Protein AF-0000000073368616 (afdb_homodimer)

Sequence (316 aa):
MLMKTFQTAIIFGLFGAAAVSISFAAQWPTWVMFIAWVSYYIFGKNIKNSAFAFIQIILGILMGAMIQLTGIFLGSYLGAIGLPVSIFIFIGSLAYISKIKSLSTIPAWFLGLIVFFGIHPKLEPLSLLELGVPLIFGFIFAFLNDTAVHKIQSAPGHMLMKTFQTAIIFGLFGAAAVSISFAAQWPTWVMFIAWVSYYIFGKNIKNSAFAFIQIILGILMGAMIQLTGIFLGSYLGAIGLPVSIFIFIGSLAYISKIKSLSTIPAWFLGLIVFFGIHPKLEPLSLLELGVPLIFGFIFAFLNDTAVHKIQSAPGH

pLDDT: mean 94.15, std 6.45, range [48.56, 98.56]

Nearest PDB structures (foldseek):
  7vq7-assembly1_B  TM=4.066E-01  e=6.043E-01  Arabidopsis thaliana
  1ls4-assembly1_A  TM=2.490E-01  e=3.565E+00  Locusta migratoria
  6gow-assembly1_E  TM=2.193E-01  e=5.836E+00  Bacillus subtilis
  7vq7-assembly1_B  TM=4.064E-01  e=6.043E-01  Arabidopsis thaliana
  1ls4-assembly1_A  TM=2.489E-01  e=3.565E+00  Locusta migratoria

Organism: Flavobacterium johnsoniae (strain ATCC 17061 / DSM 2064 / JCM 8514 / BCRC 14874 / CCUG 350202 / NBRC 14942 / NCIMB 11054 / UW101) (NCBI:txid376686)

Structure (mmCIF, N/CA/C/O backbone):
data_AF-0000000073368616-model_v1
#
loop_
_entity.id
_entity.type
_entity.pdbx_description
1 polymer 'DUF1097 domain-containing protein'
#
loop_
_atom_site.group_PDB
_atom_site.id
_atom_site.type_symbol
_atom_site.label_atom_id
_atom_site.label_alt_id
_atom_site.label_comp_id
_atom_site.label_asym_id
_atom_site.label_entity_id
_atom_site.label_seq_id
_atom_site.pdbx_PDB_ins_code
_atom_site.Cartn_x
_atom_site.Cartn_y
_atom_site.Cartn_z
_atom_site.occupancy
_atom_site.B_iso_or_equiv
_atom_site.auth_seq_id
_atom_site.auth_comp_id
_atom_site.auth_asym_id
_atom_site.auth_atom_id
_atom_site.pdbx_PDB_model_num
ATOM 1 N N . MET A 1 1 ? -26.641 9.68 14.734 1 71.38 1 MET A N 1
ATOM 2 C CA . MET A 1 1 ? -25.25 9.25 14.719 1 71.38 1 MET A CA 1
ATOM 3 C C . MET A 1 1 ? -25.125 7.789 14.305 1 71.38 1 MET A C 1
ATOM 5 O O . MET A 1 1 ? -24.438 7.469 13.336 1 71.38 1 MET A O 1
ATOM 9 N N . LEU A 1 2 ? -25.906 6.91 14.82 1 78.56 2 LEU A N 1
ATOM 10 C CA . LEU A 1 2 ? -25.906 5.48 14.523 1 78.56 2 LEU A CA 1
ATOM 11 C C . LEU A 1 2 ? -26.375 5.223 13.094 1 78.56 2 LEU A C 1
ATOM 13 O O . LEU A 1 2 ? -25.812 4.375 12.398 1 78.56 2 LEU A O 1
ATOM 17 N N . MET A 1 3 ? -27.344 6.047 12.727 1 86.12 3 MET A N 1
ATOM 18 C CA . MET A 1 3 ? -27.891 5.836 11.391 1 86.12 3 MET A CA 1
ATOM 19 C C . MET A 1 3 ? -26.859 6.203 10.32 1 86.12 3 MET A C 1
ATOM 21 O O . MET A 1 3 ? -26.75 5.512 9.305 1 86.12 3 MET A O 1
ATOM 25 N N . LYS A 1 4 ? -26.266 7.195 10.609 1 91.25 4 LYS A N 1
ATOM 26 C CA . LYS A 1 4 ? -25.266 7.613 9.633 1 91.25 4 LYS A CA 1
ATOM 27 C C . LYS A 1 4 ? -24.125 6.598 9.539 1 91.25 4 LYS A C 1
ATOM 29 O O . LYS A 1 4 ? -23.594 6.352 8.453 1 91.25 4 LYS A O 1
ATOM 34 N N . THR A 1 5 ? -23.797 6.02 10.625 1 93.69 5 THR A N 1
ATOM 35 C CA . THR A 1 5 ? -22.766 4.988 10.617 1 93.69 5 THR A CA 1
ATOM 36 C C . THR A 1 5 ? -23.234 3.756 9.852 1 93.69 5 THR A C 1
ATOM 38 O O . THR A 1 5 ? -22.469 3.143 9.117 1 93.69 5 THR A O 1
ATOM 41 N N . PHE A 1 6 ? -24.453 3.436 10.047 1 95.62 6 PHE A N 1
ATOM 42 C CA . PHE A 1 6 ? -25.016 2.301 9.336 1 95.62 6 PHE A CA 1
ATOM 43 C C . PHE A 1 6 ? -25.016 2.545 7.832 1 95.62 6 PHE A C 1
ATOM 45 O O . PHE A 1 6 ? -24.672 1.649 7.055 1 95.62 6 PHE A O 1
ATOM 52 N N . GLN A 1 7 ? -25.391 3.652 7.449 1 96 7 GLN A N 1
ATOM 53 C CA . GLN A 1 7 ? -25.406 4.004 6.031 1 96 7 GLN A CA 1
ATOM 54 C C . GLN A 1 7 ? -24 3.986 5.453 1 96 7 GLN A C 1
ATOM 56 O O . GLN A 1 7 ? -23.781 3.518 4.332 1 96 7 GLN A O 1
ATOM 61 N N . THR A 1 8 ? -23.078 4.508 6.195 1 96.25 8 THR A N 1
ATOM 62 C CA . THR A 1 8 ? -21.672 4.461 5.781 1 96.25 8 THR A CA 1
ATOM 63 C C . THR A 1 8 ? -21.203 3.02 5.633 1 96.25 8 THR A C 1
ATOM 65 O O . THR A 1 8 ? -20.469 2.691 4.691 1 96.25 8 THR A O 1
ATOM 68 N N . ALA A 1 9 ? -21.656 2.209 6.523 1 97 9 ALA A N 1
ATOM 69 C CA . ALA A 1 9 ? -21.312 0.792 6.473 1 97 9 ALA A CA 1
ATOM 70 C C . ALA A 1 9 ? -21.828 0.144 5.195 1 97 9 ALA A C 1
ATOM 72 O O . ALA A 1 9 ? -21.125 -0.649 4.562 1 97 9 ALA A O 1
ATOM 73 N N . ILE A 1 10 ? -22.953 0.467 4.836 1 97.62 10 ILE A N 1
ATOM 74 C CA . ILE A 1 10 ? -23.562 -0.067 3.623 1 97.62 10 ILE A CA 1
ATOM 75 C C . ILE A 1 10 ? -22.781 0.402 2.402 1 97.62 10 ILE A C 1
ATOM 77 O O . ILE A 1 10 ? -22.484 -0.388 1.498 1 97.62 10 ILE A O 1
ATOM 81 N N . ILE A 1 11 ? -22.391 1.612 2.387 1 97.62 11 ILE A N 1
ATOM 82 C CA . ILE A 1 11 ? -21.625 2.166 1.272 1 97.62 11 ILE A CA 1
ATOM 83 C C . ILE A 1 11 ? -20.266 1.477 1.183 1 97.62 11 ILE A C 1
ATOM 85 O O . ILE A 1 11 ? -19.859 1.014 0.112 1 97.62 11 ILE A O 1
ATOM 89 N N . PHE A 1 12 ? -19.609 1.357 2.309 1 97 12 PHE A N 1
ATOM 90 C CA . PHE A 1 12 ? -18.312 0.679 2.342 1 97 12 PHE A CA 1
ATOM 91 C C . PHE A 1 12 ? -18.438 -0.736 1.789 1 97 12 PHE A C 1
ATOM 93 O O . PHE A 1 12 ? -17.656 -1.139 0.925 1 97 12 PHE A O 1
ATOM 100 N N . GLY A 1 13 ? -19.406 -1.381 2.297 1 97.94 13 GLY A N 1
ATOM 101 C CA . GLY A 1 13 ? -19.609 -2.764 1.894 1 97.94 13 GLY A CA 1
ATOM 102 C C . GLY A 1 13 ? -19.953 -2.912 0.426 1 97.94 13 GLY A C 1
ATOM 103 O O . GLY A 1 13 ? -19.422 -3.779 -0.263 1 97.94 13 GLY A O 1
ATOM 104 N N . LEU A 1 14 ? -20.844 -2.133 -0.015 1 97.75 14 LEU A N 1
ATOM 105 C CA . LEU A 1 14 ? -21.312 -2.207 -1.396 1 97.75 14 LEU A CA 1
ATOM 106 C C . LEU A 1 14 ? -20.172 -1.883 -2.369 1 97.75 14 LEU A C 1
ATOM 108 O O . LEU A 1 14 ? -19.953 -2.621 -3.328 1 97.75 14 LEU A O 1
ATOM 112 N N . PHE A 1 15 ? -19.484 -0.798 -2.139 1 97.94 15 PHE A N 1
ATOM 113 C CA . PHE A 1 15 ? -18.391 -0.409 -3.025 1 97.94 15 PHE A CA 1
ATOM 114 C C . PHE A 1 15 ? -17.266 -1.425 -2.967 1 97.94 15 PHE A C 1
ATOM 116 O O . PHE A 1 15 ? -16.656 -1.741 -3.99 1 97.94 15 PHE A O 1
ATOM 123 N N . GLY A 1 16 ? -16.984 -1.896 -1.772 1 97.19 16 GLY A N 1
ATOM 124 C CA . GLY A 1 16 ? -15.977 -2.936 -1.645 1 97.19 16 GLY A CA 1
ATOM 125 C C . GLY A 1 16 ? -16.312 -4.195 -2.416 1 97.19 16 GLY A C 1
ATOM 126 O O . GLY A 1 16 ? -15.484 -4.707 -3.174 1 97.19 16 GLY A O 1
ATOM 127 N N . ALA A 1 17 ? -17.531 -4.641 -2.24 1 97.44 17 ALA A N 1
ATOM 128 C CA . ALA A 1 17 ? -17.984 -5.852 -2.916 1 97.44 17 ALA A CA 1
ATOM 129 C C . ALA A 1 17 ? -18 -5.66 -4.43 1 97.44 17 ALA A C 1
ATOM 131 O O . ALA A 1 17 ? -17.594 -6.547 -5.18 1 97.44 17 ALA A O 1
ATOM 132 N N . ALA A 1 18 ? -18.469 -4.586 -4.844 1 97.25 18 ALA A N 1
ATOM 133 C CA . ALA A 1 18 ? -18.516 -4.293 -6.273 1 97.25 18 ALA A CA 1
ATOM 134 C C . ALA A 1 18 ? -17.125 -4.238 -6.871 1 97.25 18 ALA A C 1
ATOM 136 O O . ALA A 1 18 ? -16.875 -4.805 -7.938 1 97.25 18 ALA A O 1
ATOM 137 N N . ALA A 1 19 ? -16.234 -3.533 -6.191 1 96.62 19 ALA A N 1
ATOM 138 C CA . ALA A 1 19 ? -14.867 -3.391 -6.676 1 96.62 19 ALA A CA 1
ATOM 139 C C . ALA A 1 19 ? -14.195 -4.754 -6.816 1 96.62 19 ALA A C 1
ATOM 141 O O . ALA A 1 19 ? -13.539 -5.027 -7.828 1 96.62 19 ALA A O 1
ATOM 142 N N . VAL A 1 20 ? -14.352 -5.551 -5.848 1 94.5 20 VAL A N 1
ATOM 143 C CA . VAL A 1 20 ? -13.727 -6.871 -5.863 1 94.5 20 VAL A CA 1
ATOM 144 C C . VAL A 1 20 ? -14.359 -7.723 -6.961 1 94.5 20 VAL A C 1
ATOM 146 O O . VAL A 1 20 ? -13.648 -8.414 -7.703 1 94.5 20 VAL A O 1
ATOM 149 N N . SER A 1 21 ? -15.711 -7.715 -7.094 1 94.94 21 SER A N 1
ATOM 150 C CA . SER A 1 21 ? -16.406 -8.484 -8.125 1 94.94 21 SER A CA 1
ATOM 151 C C . SER A 1 21 ? -15.945 -8.078 -9.523 1 94.94 21 SER A C 1
ATOM 153 O O . SER A 1 21 ? -15.68 -8.938 -10.367 1 94.94 21 SER A O 1
ATOM 155 N N . ILE A 1 22 ? -15.805 -6.836 -9.719 1 95.56 22 ILE A N 1
ATOM 156 C CA . ILE A 1 22 ? -15.375 -6.328 -11.016 1 95.56 22 ILE A CA 1
ATOM 157 C C . ILE A 1 22 ? -13.922 -6.723 -11.273 1 95.56 22 ILE A C 1
ATOM 159 O O . ILE A 1 22 ? -13.578 -7.16 -12.367 1 95.56 22 ILE A O 1
ATOM 163 N N . SER A 1 23 ? -13.094 -6.547 -10.297 1 95 23 SER A N 1
ATOM 164 C CA . SER A 1 23 ? -11.68 -6.883 -10.438 1 95 23 SER A CA 1
ATOM 165 C C . SER A 1 23 ? -11.492 -8.367 -10.742 1 95 23 SER A C 1
ATOM 167 O O . SER A 1 23 ? -10.648 -8.734 -11.562 1 95 23 SER A O 1
ATOM 169 N N . PHE A 1 24 ? -12.289 -9.203 -10.109 1 91.19 24 PHE A N 1
ATOM 170 C CA . PHE A 1 24 ? -12.195 -10.633 -10.336 1 91.19 24 PHE A CA 1
ATOM 171 C C . PHE A 1 24 ? -12.695 -10.992 -11.734 1 91.19 24 PHE A C 1
ATOM 173 O O . PHE A 1 24 ? -12.086 -11.805 -12.43 1 91.19 24 PHE A O 1
ATOM 180 N N . ALA A 1 25 ? -13.789 -10.461 -12.117 1 92.94 25 ALA A N 1
ATOM 181 C CA . ALA A 1 25 ? -14.344 -10.711 -13.445 1 92.94 25 ALA A CA 1
ATOM 182 C C . ALA A 1 25 ? -13.359 -10.289 -14.531 1 92.94 25 ALA A C 1
ATOM 184 O O . ALA A 1 25 ? -13.258 -10.945 -15.57 1 92.94 25 ALA A O 1
ATOM 185 N N . ALA A 1 26 ? -12.586 -9.234 -14.281 1 95.25 26 ALA A N 1
ATOM 186 C CA . ALA A 1 26 ? -11.633 -8.711 -15.25 1 95.25 26 ALA A CA 1
ATOM 187 C C . ALA A 1 26 ? -10.266 -9.359 -15.094 1 95.25 26 ALA A C 1
ATOM 189 O O . ALA A 1 26 ? -9.344 -9.086 -15.859 1 95.25 26 ALA A O 1
ATOM 190 N N . GLN A 1 27 ? -10.102 -10.133 -14.039 1 94.5 27 GLN A N 1
ATOM 191 C CA . GLN A 1 27 ? -8.867 -10.852 -13.742 1 94.5 27 GLN A CA 1
ATOM 192 C C . GLN A 1 27 ? -7.73 -9.875 -13.453 1 94.5 27 GLN A C 1
ATOM 194 O O . GLN A 1 27 ? -6.602 -10.086 -13.898 1 94.5 27 GLN A O 1
ATOM 199 N N . TRP A 1 28 ? -8.062 -8.742 -12.828 1 95.06 28 TRP A N 1
ATOM 200 C CA . TRP A 1 28 ? -7.07 -7.793 -12.344 1 95.06 28 TRP A CA 1
ATOM 201 C C . TRP A 1 28 ? -6.516 -8.234 -10.992 1 95.06 28 TRP A C 1
ATOM 203 O O . TRP A 1 28 ? -7.195 -8.93 -10.234 1 95.06 28 TRP A O 1
ATOM 213 N N . PRO A 1 29 ? -5.234 -7.887 -10.805 1 95.38 29 PRO A N 1
ATOM 214 C CA . PRO A 1 29 ? -4.801 -8.039 -9.414 1 95.38 29 PRO A CA 1
ATOM 215 C C . PRO A 1 29 ? -5.547 -7.105 -8.461 1 95.38 29 PRO A C 1
ATOM 217 O O . PRO A 1 29 ? -5.301 -5.895 -8.453 1 95.38 29 PRO A O 1
ATOM 220 N N . THR A 1 30 ? -6.375 -7.645 -7.699 1 95.31 30 THR A N 1
ATOM 221 C CA . THR A 1 30 ? -7.312 -6.891 -6.871 1 95.31 30 THR A CA 1
ATOM 222 C C . THR A 1 30 ? -6.57 -6.02 -5.863 1 95.31 30 THR A C 1
ATOM 224 O O . THR A 1 30 ? -6.988 -4.898 -5.574 1 95.31 30 THR A O 1
ATOM 227 N N . TRP A 1 31 ? -5.488 -6.547 -5.348 1 95.88 31 TRP A N 1
ATOM 228 C CA . TRP A 1 31 ? -4.746 -5.816 -4.328 1 95.88 31 TRP A CA 1
ATOM 229 C C . TRP A 1 31 ? -4.113 -4.559 -4.91 1 95.88 31 TRP A C 1
ATOM 231 O O . TRP A 1 31 ? -3.924 -3.564 -4.203 1 95.88 31 TRP A O 1
ATOM 241 N N . VAL A 1 32 ? -3.785 -4.574 -6.129 1 97.75 32 VAL A N 1
ATOM 242 C CA . VAL A 1 32 ? -3.24 -3.402 -6.809 1 97.75 32 VAL A CA 1
ATOM 243 C C . VAL A 1 32 ? -4.309 -2.316 -6.906 1 97.75 32 VAL A C 1
ATOM 245 O O . VAL A 1 32 ? -4.02 -1.133 -6.719 1 97.75 32 VAL A O 1
ATOM 248 N N . MET A 1 33 ? -5.492 -2.707 -7.215 1 97.62 33 MET A N 1
ATOM 249 C CA . MET A 1 33 ? -6.605 -1.767 -7.238 1 97.62 33 MET A CA 1
ATOM 250 C C . MET A 1 33 ? -6.801 -1.115 -5.875 1 97.62 33 MET A C 1
ATOM 252 O O . MET A 1 33 ? -7.02 0.095 -5.785 1 97.62 33 MET A O 1
ATOM 256 N N . PHE A 1 34 ? -6.648 -1.851 -4.895 1 97.44 34 PHE A N 1
ATOM 257 C CA . PHE A 1 34 ? -6.879 -1.326 -3.555 1 97.44 34 PHE A CA 1
ATOM 258 C C . PHE A 1 34 ? -5.719 -0.442 -3.111 1 97.44 34 PHE A C 1
ATOM 260 O O . PHE A 1 34 ? -5.898 0.478 -2.312 1 97.44 34 PHE A O 1
ATOM 267 N N . ILE A 1 35 ? -4.547 -0.688 -3.594 1 97.19 35 ILE A N 1
ATOM 268 C CA . ILE A 1 35 ? -3.441 0.225 -3.328 1 97.19 35 ILE A CA 1
ATOM 269 C C . ILE A 1 35 ? -3.809 1.631 -3.797 1 97.19 35 ILE A C 1
ATOM 271 O O . ILE A 1 35 ? -3.619 2.605 -3.064 1 97.19 35 ILE A O 1
ATOM 275 N N . ALA A 1 36 ? -4.336 1.654 -5 1 96.75 36 ALA A N 1
ATOM 276 C CA . ALA A 1 36 ? -4.758 2.951 -5.52 1 96.75 36 ALA A CA 1
ATOM 277 C C . ALA A 1 36 ? -5.922 3.516 -4.711 1 96.75 36 ALA A C 1
ATOM 279 O O . ALA A 1 36 ? -5.977 4.719 -4.441 1 96.75 36 ALA A O 1
ATOM 280 N N . TRP A 1 37 ? -6.828 2.703 -4.352 1 96.81 37 TRP A N 1
ATOM 281 C CA . TRP A 1 37 ? -7.965 3.115 -3.535 1 96.81 37 TRP A CA 1
ATOM 282 C C . TRP A 1 37 ? -7.496 3.779 -2.244 1 96.81 37 TRP A C 1
ATOM 284 O O . TRP A 1 37 ? -7.914 4.891 -1.923 1 96.81 37 TRP A O 1
ATOM 294 N N . VAL A 1 38 ? -6.625 3.117 -1.554 1 95.06 38 VAL A N 1
ATOM 295 C CA . VAL A 1 38 ? -6.156 3.604 -0.261 1 95.06 38 VAL A CA 1
ATOM 296 C C . VAL A 1 38 ? -5.309 4.859 -0.457 1 95.06 38 VAL A C 1
ATOM 298 O O . VAL A 1 38 ? -5.332 5.766 0.378 1 95.06 38 VAL A O 1
ATOM 301 N N . SER A 1 39 ? -4.566 4.895 -1.526 1 94.44 39 SER A N 1
ATOM 302 C CA . SER A 1 39 ? -3.721 6.055 -1.797 1 94.44 39 SER A CA 1
ATOM 303 C C . SER A 1 39 ? -4.551 7.324 -1.947 1 94.44 39 SER A C 1
ATOM 305 O O . SER A 1 39 ? -4.105 8.414 -1.583 1 94.44 39 SER A O 1
ATOM 307 N N . TYR A 1 40 ? -5.723 7.168 -2.451 1 94.62 40 TYR A N 1
ATOM 308 C CA . TYR A 1 40 ? -6.633 8.297 -2.57 1 94.62 40 TYR A CA 1
ATOM 309 C C . TYR A 1 40 ? -6.875 8.945 -1.214 1 94.62 40 TYR A C 1
ATOM 311 O O . TYR A 1 40 ? -6.867 10.18 -1.096 1 94.62 40 TYR A O 1
ATOM 319 N N . TYR A 1 41 ? -7.043 8.164 -0.253 1 91.44 41 TYR A N 1
ATOM 320 C CA . TYR A 1 41 ? -7.355 8.664 1.081 1 91.44 41 TYR A CA 1
ATOM 321 C C . TYR A 1 41 ? -6.098 9.141 1.793 1 91.44 41 TYR A C 1
ATOM 323 O O . TYR A 1 41 ? -6.145 10.094 2.578 1 91.44 41 TYR A O 1
ATOM 331 N N . ILE A 1 42 ? -5 8.562 1.501 1 89.75 42 ILE A N 1
ATOM 332 C CA . ILE A 1 42 ? -3.748 8.836 2.199 1 89.75 42 ILE A CA 1
ATOM 333 C C . ILE A 1 42 ? -3.166 10.164 1.725 1 89.75 42 ILE A C 1
ATOM 335 O O . ILE A 1 42 ? -2.678 10.953 2.531 1 89.75 42 ILE A O 1
ATOM 339 N N . PHE A 1 43 ? -3.152 10.438 0.488 1 87.25 43 PHE A N 1
ATOM 340 C CA . PHE A 1 43 ? -2.412 11.578 -0.035 1 87.25 43 PHE A CA 1
ATOM 341 C C . PHE A 1 43 ? -3.338 12.766 -0.264 1 87.25 43 PHE A C 1
ATOM 343 O O . PHE A 1 43 ? -2.906 13.812 -0.756 1 87.25 43 PHE A O 1
ATOM 350 N N . GLY A 1 44 ? -4.496 12.703 0.051 1 78.81 44 GLY A N 1
ATOM 351 C CA . GLY A 1 44 ? -5.422 13.82 -0.018 1 78.81 44 GLY A CA 1
ATOM 352 C C . GLY A 1 44 ? -6.68 13.508 -0.808 1 78.81 44 GLY A C 1
ATOM 353 O O . GLY A 1 44 ? -6.625 13.336 -2.027 1 78.81 44 GLY A O 1
ATOM 354 N N . LYS A 1 45 ? -7.688 13.523 -0.209 1 81.12 45 LYS A N 1
ATOM 355 C CA . LYS A 1 45 ? -9 13.18 -0.738 1 81.12 45 LYS A CA 1
ATOM 356 C C . LYS A 1 45 ? -9.5 14.25 -1.706 1 81.12 45 LYS A C 1
ATOM 358 O O . LYS A 1 45 ? -10.547 14.867 -1.475 1 81.12 45 LYS A O 1
ATOM 363 N N . ASN A 1 46 ? -8.68 14.609 -2.795 1 86.56 46 ASN A N 1
ATOM 364 C CA . ASN A 1 46 ? -9.117 15.477 -3.883 1 86.56 46 ASN A CA 1
ATOM 365 C C . ASN A 1 46 ? -8.461 15.094 -5.207 1 86.56 46 ASN A C 1
ATOM 367 O O . ASN A 1 46 ? -7.461 14.383 -5.223 1 86.56 46 ASN A O 1
ATOM 371 N N . ILE A 1 47 ? -8.992 15.586 -6.188 1 85.69 47 ILE A N 1
ATOM 372 C CA . ILE A 1 47 ? -8.633 15.141 -7.527 1 85.69 47 ILE A CA 1
ATOM 373 C C . ILE A 1 47 ? -7.199 15.562 -7.848 1 85.69 47 ILE A C 1
ATOM 375 O O . ILE A 1 47 ? -6.434 14.789 -8.43 1 85.69 47 ILE A O 1
ATOM 379 N N . LYS A 1 48 ? -6.789 16.719 -7.531 1 88.62 48 LYS A N 1
ATOM 380 C CA . LYS A 1 48 ? -5.449 17.219 -7.848 1 88.62 48 LYS A CA 1
ATOM 381 C C . LYS A 1 48 ? -4.375 16.375 -7.156 1 88.62 48 LYS A C 1
ATOM 383 O O . LYS A 1 48 ? -3.484 15.836 -7.816 1 88.62 48 LYS A O 1
ATOM 388 N N . ASN A 1 49 ? -4.508 16.234 -5.91 1 88.44 49 ASN A N 1
ATOM 389 C CA . ASN A 1 49 ? -3.531 15.469 -5.145 1 88.44 49 ASN A CA 1
ATOM 390 C C . ASN A 1 49 ? -3.531 14 -5.555 1 88.44 49 ASN A C 1
ATOM 392 O O . ASN A 1 49 ? -2.479 13.359 -5.586 1 88.44 49 ASN A O 1
ATOM 396 N N . SER A 1 50 ? -4.73 13.523 -5.871 1 90 50 SER A N 1
ATOM 397 C CA . SER A 1 50 ? -4.844 12.133 -6.312 1 90 50 SER A CA 1
ATOM 398 C C . SER A 1 50 ? -4.156 11.922 -7.656 1 90 50 SER A C 1
ATOM 400 O O . SER A 1 50 ? -3.545 10.875 -7.887 1 90 50 SER A O 1
ATOM 402 N N . ALA A 1 51 ? -4.246 12.891 -8.477 1 91.94 51 ALA A N 1
ATOM 403 C CA . ALA A 1 51 ? -3.59 12.805 -9.781 1 91.94 51 ALA A CA 1
ATOM 404 C C . ALA A 1 51 ? -2.072 12.773 -9.625 1 91.94 51 ALA A C 1
ATOM 406 O O . ALA A 1 51 ? -1.387 12 -10.297 1 91.94 51 ALA A O 1
ATOM 407 N N . PHE A 1 52 ? -1.551 13.555 -8.789 1 93.44 52 PHE A N 1
ATOM 408 C CA . PHE A 1 52 ? -0.112 13.586 -8.555 1 93.44 52 PHE A CA 1
ATOM 409 C C . PHE A 1 52 ? 0.362 12.289 -7.918 1 93.44 52 PHE A C 1
ATOM 411 O O . PHE A 1 52 ? 1.436 11.781 -8.25 1 93.44 52 PHE A O 1
ATOM 418 N N . ALA A 1 53 ? -0.461 11.828 -7.027 1 93.94 53 ALA A N 1
ATOM 419 C CA . ALA A 1 53 ? -0.131 10.539 -6.426 1 93.94 53 ALA A CA 1
ATOM 420 C C . ALA A 1 53 ? -0.116 9.43 -7.477 1 93.94 53 ALA A C 1
ATOM 422 O O . ALA A 1 53 ? 0.793 8.594 -7.496 1 93.94 53 ALA A O 1
ATOM 423 N N . PHE A 1 54 ? -1.084 9.492 -8.32 1 96.06 54 PHE A N 1
ATOM 424 C CA . PHE A 1 54 ? -1.194 8.492 -9.375 1 96.06 54 PHE A CA 1
ATOM 425 C C . PHE A 1 54 ? 0.031 8.531 -10.281 1 96.06 54 PHE A C 1
ATOM 427 O O . PHE A 1 54 ? 0.605 7.484 -10.602 1 96.06 54 PHE A O 1
ATOM 434 N N . ILE A 1 55 ? 0.406 9.664 -10.656 1 96.5 55 ILE A N 1
ATOM 435 C CA . ILE A 1 55 ? 1.565 9.828 -11.531 1 96.5 55 ILE A CA 1
ATOM 436 C C . ILE A 1 55 ? 2.811 9.281 -10.836 1 96.5 55 ILE A C 1
ATOM 438 O O . ILE A 1 55 ? 3.609 8.57 -11.453 1 96.5 55 ILE A O 1
ATOM 442 N N . GLN A 1 56 ? 2.971 9.578 -9.648 1 97.56 56 GLN A N 1
ATOM 443 C CA . GLN A 1 56 ? 4.16 9.141 -8.922 1 97.56 56 GLN A CA 1
ATOM 444 C C . GLN A 1 56 ? 4.137 7.633 -8.688 1 97.56 56 GLN A C 1
ATOM 446 O O . GLN A 1 56 ? 5.188 6.988 -8.648 1 97.56 56 GLN A O 1
ATOM 451 N N . ILE A 1 57 ? 2.949 7.051 -8.586 1 98 57 ILE A N 1
ATOM 452 C CA . ILE A 1 57 ? 2.834 5.598 -8.523 1 98 57 ILE A CA 1
ATOM 453 C C . ILE A 1 57 ? 3.266 4.984 -9.852 1 98 57 ILE A C 1
ATOM 455 O O . ILE A 1 57 ? 4.039 4.023 -9.875 1 98 57 ILE A O 1
ATOM 459 N N . ILE A 1 58 ? 2.83 5.59 -10.922 1 97.75 58 ILE A N 1
ATOM 460 C CA . ILE A 1 58 ? 3.207 5.109 -12.25 1 97.75 58 ILE A CA 1
ATOM 461 C C . ILE A 1 58 ? 4.719 5.242 -12.438 1 97.75 58 ILE A C 1
ATOM 463 O O . ILE A 1 58 ? 5.371 4.324 -12.938 1 97.75 58 ILE A O 1
ATOM 467 N N . LEU A 1 59 ? 5.238 6.293 -12.031 1 97.88 59 LEU A N 1
ATOM 468 C CA . LEU A 1 59 ? 6.68 6.508 -12.133 1 97.88 59 LEU A CA 1
ATOM 469 C C . LEU A 1 59 ? 7.438 5.531 -11.242 1 97.88 59 LEU A C 1
ATOM 471 O O . LEU A 1 59 ? 8.547 5.102 -11.586 1 97.88 59 LEU A O 1
ATOM 475 N N . GLY A 1 60 ? 6.832 5.203 -10.141 1 98.12 60 GLY A N 1
ATOM 476 C CA . GLY A 1 60 ? 7.41 4.172 -9.297 1 98.12 60 GLY A CA 1
ATOM 477 C C . GLY A 1 60 ? 7.484 2.818 -9.969 1 98.12 60 GLY A C 1
ATOM 478 O O . GLY A 1 60 ? 8.484 2.105 -9.836 1 98.12 60 GLY A O 1
ATOM 479 N N . ILE A 1 61 ? 6.457 2.5 -10.625 1 98.06 61 ILE A N 1
ATOM 480 C CA . ILE A 1 61 ? 6.438 1.251 -11.383 1 98.06 61 ILE A CA 1
ATOM 481 C C . ILE A 1 61 ? 7.555 1.262 -12.422 1 98.06 61 ILE A C 1
ATOM 483 O O . ILE A 1 61 ? 8.297 0.287 -12.555 1 98.06 61 ILE A O 1
ATOM 487 N N . LEU A 1 62 ? 7.672 2.352 -13.102 1 97.75 62 LEU A N 1
ATOM 488 C CA . LEU A 1 62 ? 8.727 2.492 -14.102 1 97.75 62 LEU A CA 1
ATOM 489 C C . LEU A 1 62 ? 10.109 2.402 -13.453 1 97.75 62 LEU A C 1
ATOM 491 O O . LEU A 1 62 ? 11.023 1.806 -14.016 1 97.75 62 LEU A O 1
ATOM 495 N N . MET A 1 63 ? 10.234 3.01 -12.359 1 98 63 MET A N 1
ATOM 496 C CA . MET A 1 63 ? 11.5 2.934 -11.633 1 98 63 MET A CA 1
ATOM 497 C C . MET A 1 63 ? 11.82 1.493 -11.25 1 98 63 MET A C 1
ATOM 499 O O . MET A 1 63 ? 12.984 1.085 -11.281 1 98 63 MET A O 1
ATOM 503 N N . GLY A 1 64 ? 10.766 0.734 -10.844 1 97.69 64 GLY A N 1
ATOM 504 C CA . GLY A 1 64 ? 10.969 -0.683 -10.586 1 97.69 64 GLY A CA 1
ATOM 505 C C . GLY A 1 64 ? 11.531 -1.43 -11.781 1 97.69 64 GLY A C 1
ATOM 506 O O . GLY A 1 64 ? 12.461 -2.229 -11.641 1 97.69 64 GLY A O 1
ATOM 507 N N . ALA A 1 65 ? 11.008 -1.145 -12.914 1 97.5 65 ALA A N 1
ATOM 508 C CA . ALA A 1 65 ? 11.5 -1.755 -14.148 1 97.5 65 ALA A CA 1
ATOM 509 C C . ALA A 1 65 ? 12.961 -1.374 -14.398 1 97.5 65 ALA A C 1
ATOM 511 O O . ALA A 1 65 ? 13.773 -2.221 -14.781 1 97.5 65 ALA A O 1
ATOM 512 N N . MET A 1 66 ? 13.25 -0.124 -14.164 1 98.06 66 MET A N 1
ATOM 513 C CA . MET A 1 66 ? 14.617 0.348 -14.367 1 98.06 66 MET A CA 1
ATOM 514 C C . MET A 1 66 ? 15.57 -0.297 -13.367 1 98.06 66 MET A C 1
ATOM 516 O O . MET A 1 66 ? 16.719 -0.619 -13.711 1 98.06 66 MET A O 1
ATOM 520 N N . ILE A 1 67 ? 15.156 -0.408 -12.148 1 97.69 67 ILE A N 1
ATOM 521 C CA . ILE A 1 67 ? 15.969 -1.063 -11.125 1 97.69 67 ILE A CA 1
ATOM 522 C C . ILE A 1 67 ? 16.281 -2.494 -11.562 1 97.69 67 ILE A C 1
ATOM 524 O O . ILE A 1 67 ? 17.438 -2.936 -11.477 1 97.69 67 ILE A O 1
ATOM 528 N N . GLN A 1 68 ? 15.266 -3.152 -12 1 96.5 68 GLN A N 1
ATOM 529 C CA . GLN A 1 68 ? 15.461 -4.539 -12.406 1 96.5 68 GLN A CA 1
ATOM 530 C C . GLN A 1 68 ? 16.391 -4.633 -13.617 1 96.5 68 GLN A C 1
ATOM 532 O O . GLN A 1 68 ? 17.281 -5.477 -13.656 1 96.5 68 GLN A O 1
ATOM 537 N N . LEU A 1 69 ? 16.172 -3.805 -14.641 1 96.94 69 LEU A N 1
ATOM 538 C CA . LEU A 1 69 ? 16.984 -3.812 -15.844 1 96.94 69 LEU A CA 1
ATOM 539 C C . LEU A 1 69 ? 18.438 -3.479 -15.523 1 96.94 69 LEU A C 1
ATOM 541 O O . LEU A 1 69 ? 19.344 -4.152 -16 1 96.94 69 LEU A O 1
ATOM 545 N N . THR A 1 70 ? 18.594 -2.486 -14.797 1 97.94 70 THR A N 1
ATOM 546 C CA . THR A 1 70 ? 19.953 -2.094 -14.414 1 97.94 70 THR A CA 1
ATOM 547 C C . THR A 1 70 ? 20.578 -3.135 -13.492 1 97.94 70 THR A C 1
ATOM 549 O O . THR A 1 70 ? 21.781 -3.379 -13.547 1 97.94 70 THR A O 1
ATOM 552 N N . GLY A 1 71 ? 19.766 -3.682 -12.672 1 96.75 71 GLY A N 1
ATOM 553 C CA . GLY A 1 71 ? 20.25 -4.762 -11.82 1 96.75 71 GLY A CA 1
ATOM 554 C C . GLY A 1 71 ? 20.797 -5.938 -12.609 1 96.75 71 GLY A C 1
ATOM 555 O O . GLY A 1 71 ? 21.844 -6.496 -12.258 1 96.75 71 GLY A O 1
ATOM 556 N N . ILE A 1 72 ? 20.062 -6.324 -13.617 1 95.12 72 ILE A N 1
ATOM 557 C CA . ILE A 1 72 ? 20.516 -7.402 -14.492 1 95.12 72 ILE A CA 1
ATOM 558 C C . ILE A 1 72 ? 21.844 -7.012 -15.156 1 95.12 72 ILE A C 1
ATOM 560 O O . ILE A 1 72 ? 22.781 -7.801 -15.164 1 95.12 72 ILE A O 1
ATOM 564 N N . PHE A 1 73 ? 21.828 -5.828 -15.648 1 97.19 73 PHE A N 1
ATOM 565 C CA . PHE A 1 73 ? 23.031 -5.32 -16.312 1 97.19 73 PHE A CA 1
ATOM 566 C C . PHE A 1 73 ? 24.219 -5.309 -15.359 1 97.19 73 PHE A C 1
ATOM 568 O O . PHE A 1 73 ? 25.266 -5.855 -15.68 1 97.19 73 PHE A O 1
ATOM 575 N N . LEU A 1 74 ? 24.047 -4.746 -14.25 1 97.38 74 LEU A N 1
ATOM 576 C CA . LEU A 1 74 ? 25.125 -4.648 -13.266 1 97.38 74 LEU A CA 1
ATOM 577 C C . LEU A 1 74 ? 25.484 -6.023 -12.719 1 97.38 74 LEU A C 1
ATOM 579 O O . LEU A 1 74 ? 26.641 -6.273 -12.367 1 97.38 74 LEU A O 1
ATOM 583 N N . GLY A 1 75 ? 24.453 -6.848 -12.672 1 96.44 75 GLY A N 1
ATOM 584 C CA . GLY A 1 75 ? 24.688 -8.211 -12.227 1 96.44 75 GLY A CA 1
ATOM 585 C C . GLY A 1 75 ? 25.672 -8.961 -13.094 1 96.44 75 GLY A C 1
ATOM 586 O O . GLY A 1 75 ? 26.406 -9.828 -12.609 1 96.44 75 GLY A O 1
ATOM 587 N N . SER A 1 76 ? 25.719 -8.68 -14.336 1 97.31 76 SER A N 1
ATOM 588 C CA . SER A 1 76 ? 26.656 -9.32 -15.266 1 97.31 76 SER A CA 1
ATOM 589 C C . SER A 1 76 ? 28.094 -8.945 -14.945 1 97.31 76 SER A C 1
ATOM 591 O O . SER A 1 76 ? 29.016 -9.688 -15.289 1 97.31 76 SER A O 1
ATOM 593 N N . TYR A 1 77 ? 28.312 -7.871 -14.227 1 96.81 77 TYR A N 1
ATOM 594 C CA . TYR A 1 77 ? 29.656 -7.41 -13.914 1 96.81 77 TYR A CA 1
ATOM 595 C C . TYR A 1 77 ? 29.969 -7.598 -12.438 1 96.81 77 TYR A C 1
ATOM 597 O O . TYR A 1 77 ? 31.109 -7.887 -12.07 1 96.81 77 TYR A O 1
ATOM 605 N N . LEU A 1 78 ? 28.922 -7.449 -11.594 1 96.56 78 LEU A N 1
ATOM 606 C CA . LEU A 1 78 ? 29.141 -7.379 -10.156 1 96.56 78 LEU A CA 1
ATOM 607 C C . LEU A 1 78 ? 28.578 -8.602 -9.453 1 96.56 78 LEU A C 1
ATOM 609 O O . LEU A 1 78 ? 28.734 -8.766 -8.242 1 96.56 78 LEU A O 1
ATOM 613 N N . GLY A 1 79 ? 28 -9.453 -10.227 1 95.12 79 GLY A N 1
ATOM 614 C CA . GLY A 1 79 ? 27.375 -10.617 -9.633 1 95.12 79 GLY A CA 1
ATOM 615 C C . GLY A 1 79 ? 26.188 -10.258 -8.75 1 95.12 79 GLY A C 1
ATOM 616 O O . GLY A 1 79 ? 25.328 -9.469 -9.148 1 95.12 79 GLY A O 1
ATOM 617 N N . ALA A 1 80 ? 26.203 -10.828 -7.523 1 92.19 80 ALA A N 1
ATOM 618 C CA . ALA A 1 80 ? 25.031 -10.742 -6.648 1 92.19 80 ALA A CA 1
ATOM 619 C C . ALA A 1 80 ? 24.844 -9.32 -6.125 1 92.19 80 ALA A C 1
ATOM 621 O O . ALA A 1 80 ? 23.734 -8.938 -5.762 1 92.19 80 ALA A O 1
ATOM 622 N N . ILE A 1 81 ? 25.812 -8.547 -6.098 1 94.38 81 ILE A N 1
ATOM 623 C CA . ILE A 1 81 ? 25.703 -7.211 -5.527 1 94.38 81 ILE A CA 1
ATOM 624 C C . ILE A 1 81 ? 25.141 -6.246 -6.574 1 94.38 81 ILE A C 1
ATOM 626 O O . ILE A 1 81 ? 24.797 -5.109 -6.254 1 94.38 81 ILE A O 1
ATOM 630 N N . GLY A 1 82 ? 24.953 -6.703 -7.801 1 96.94 82 GLY A N 1
ATOM 631 C CA . GLY A 1 82 ? 24.453 -5.871 -8.883 1 96.94 82 GLY A CA 1
ATOM 632 C C . GLY A 1 82 ? 23.094 -5.27 -8.586 1 96.94 82 GLY A C 1
ATOM 633 O O . GLY A 1 82 ? 22.891 -4.066 -8.766 1 96.94 82 GLY A O 1
ATOM 634 N N . LEU A 1 83 ? 22.234 -6.059 -8.125 1 95.62 83 LEU A N 1
ATOM 635 C CA . LEU A 1 83 ? 20.875 -5.578 -7.855 1 95.62 83 LEU A CA 1
ATOM 636 C C . LEU A 1 83 ? 20.875 -4.594 -6.691 1 95.62 83 LEU A C 1
ATOM 638 O O . LEU A 1 83 ? 20.297 -3.508 -6.797 1 95.62 83 LEU A O 1
ATOM 642 N N . PRO A 1 84 ? 21.547 -4.906 -5.594 1 96.94 84 PRO A N 1
ATOM 643 C CA . PRO A 1 84 ? 21.609 -3.939 -4.492 1 96.94 84 PRO A CA 1
ATOM 644 C C . PRO A 1 84 ? 22.203 -2.598 -4.922 1 96.94 84 PRO A C 1
ATOM 646 O O . PRO A 1 84 ? 21.766 -1.546 -4.449 1 96.94 84 PRO A O 1
ATOM 649 N N . VAL A 1 85 ? 23.125 -2.645 -5.766 1 97.94 85 VAL A N 1
ATOM 650 C CA . VAL A 1 85 ? 23.719 -1.409 -6.262 1 97.94 85 VAL A CA 1
ATOM 651 C C . VAL A 1 85 ? 22.703 -0.633 -7.09 1 97.94 85 VAL A C 1
ATOM 653 O O . VAL A 1 85 ? 22.594 0.59 -6.973 1 97.94 85 VAL A O 1
ATOM 656 N N . SER A 1 86 ? 22.031 -1.361 -7.934 1 98.5 86 SER A N 1
ATOM 657 C CA . SER A 1 86 ? 20.953 -0.735 -8.703 1 98.5 86 SER A CA 1
ATOM 658 C C . SER A 1 86 ? 19.938 -0.078 -7.785 1 98.5 86 SER A C 1
ATOM 660 O O . SER A 1 86 ? 19.531 1.066 -8.016 1 98.5 86 SER A O 1
ATOM 662 N N . ILE A 1 87 ? 19.531 -0.75 -6.773 1 98.12 87 ILE A N 1
ATOM 663 C CA . ILE A 1 87 ? 18.562 -0.242 -5.805 1 98.12 87 ILE A CA 1
ATOM 664 C C . ILE A 1 87 ? 19.125 0.997 -5.113 1 98.12 87 ILE A C 1
ATOM 666 O O . ILE A 1 87 ? 18.438 2.002 -4.961 1 98.12 87 ILE A O 1
ATOM 670 N N . PHE A 1 88 ? 20.359 0.94 -4.777 1 98.38 88 PHE A N 1
ATOM 671 C CA . PHE A 1 88 ? 21.031 2.066 -4.137 1 98.38 88 PHE A CA 1
ATOM 672 C C . PHE A 1 88 ? 20.938 3.316 -5.004 1 98.38 88 PHE A C 1
ATOM 674 O O . PHE A 1 88 ? 20.578 4.395 -4.512 1 98.38 88 PHE A O 1
ATOM 681 N N . ILE A 1 89 ? 21.188 3.141 -6.211 1 98.44 89 ILE A N 1
ATOM 682 C CA . ILE A 1 89 ? 21.219 4.262 -7.145 1 98.44 89 ILE A CA 1
ATOM 683 C C . ILE A 1 89 ? 19.812 4.848 -7.297 1 98.44 89 ILE A C 1
ATOM 685 O O . ILE A 1 89 ? 19.625 6.055 -7.133 1 98.44 89 ILE A O 1
ATOM 689 N N . PHE A 1 90 ? 18.844 4.035 -7.52 1 98.56 90 PHE A N 1
ATOM 690 C CA . PHE A 1 90 ? 17.516 4.52 -7.859 1 98.56 90 PHE A CA 1
ATOM 691 C C . PHE A 1 90 ? 16.781 4.98 -6.613 1 98.56 90 PHE A C 1
ATOM 693 O O . PHE A 1 90 ? 16.094 6.004 -6.637 1 98.56 90 PHE A O 1
ATOM 700 N N . ILE A 1 91 ? 16.875 4.281 -5.52 1 98.19 91 ILE A N 1
ATOM 701 C CA . ILE A 1 91 ? 16.234 4.727 -4.281 1 98.19 91 ILE A CA 1
ATOM 702 C C . ILE A 1 91 ? 16.938 5.988 -3.771 1 98.19 91 ILE A C 1
ATOM 704 O O . ILE A 1 91 ? 16.281 6.914 -3.285 1 98.19 91 ILE A O 1
ATOM 708 N N . GLY A 1 92 ? 18.25 6.02 -3.889 1 98.06 92 GLY A N 1
ATOM 709 C CA . GLY A 1 92 ? 18.984 7.23 -3.535 1 98.06 92 GLY A CA 1
ATOM 710 C C . GLY A 1 92 ? 18.547 8.438 -4.348 1 98.06 92 GLY A C 1
ATOM 711 O O . GLY A 1 92 ? 18.484 9.555 -3.82 1 98.06 92 GLY A O 1
ATOM 712 N N . SER A 1 93 ? 18.25 8.234 -5.582 1 98 93 SER A N 1
ATOM 713 C CA . SER A 1 93 ? 17.875 9.328 -6.469 1 98 93 SER A CA 1
ATOM 714 C C . SER A 1 93 ? 16.578 9.984 -6.016 1 98 93 SER A C 1
ATOM 716 O O . SER A 1 93 ? 16.297 11.133 -6.375 1 98 93 SER A O 1
ATOM 718 N N . LEU A 1 94 ? 15.773 9.289 -5.242 1 97.62 94 LEU A N 1
ATOM 719 C CA . LEU A 1 94 ? 14.5 9.836 -4.777 1 97.62 94 LEU A CA 1
ATOM 720 C C . LEU A 1 94 ? 14.719 11.047 -3.885 1 97.62 94 LEU A C 1
ATOM 722 O O . LEU A 1 94 ? 13.859 11.922 -3.795 1 97.62 94 LEU A O 1
ATOM 726 N N . ALA A 1 95 ? 15.906 11.094 -3.203 1 96.25 95 ALA A N 1
ATOM 727 C CA . ALA A 1 95 ? 16.219 12.266 -2.381 1 96.25 95 ALA A CA 1
ATOM 728 C C . ALA A 1 95 ? 16.25 13.531 -3.223 1 96.25 95 ALA A C 1
ATOM 730 O O . ALA A 1 95 ? 15.812 14.602 -2.771 1 96.25 95 ALA A O 1
ATOM 731 N N . TYR A 1 96 ? 16.734 13.398 -4.469 1 97 96 TYR A N 1
ATOM 732 C CA . TYR A 1 96 ? 16.797 14.539 -5.379 1 97 96 TYR A CA 1
ATOM 733 C C . TYR A 1 96 ? 15.461 14.773 -6.066 1 97 96 TYR A C 1
ATOM 735 O O . TYR A 1 96 ? 15.016 15.914 -6.195 1 97 96 TYR A O 1
ATOM 743 N N . ILE A 1 97 ? 14.82 13.742 -6.484 1 96.75 97 ILE A N 1
ATOM 744 C CA . ILE A 1 97 ? 13.555 13.82 -7.203 1 96.75 97 ILE A CA 1
ATOM 745 C C . ILE A 1 97 ? 12.492 14.453 -6.305 1 96.75 97 ILE A C 1
ATOM 747 O O . ILE A 1 97 ? 11.672 15.25 -6.77 1 96.75 97 ILE A O 1
ATOM 751 N N . SER A 1 98 ? 12.57 14.117 -5.027 1 94.56 98 SER A N 1
ATOM 752 C CA . SER A 1 98 ? 11.555 14.578 -4.09 1 94.56 98 SER A CA 1
ATOM 753 C C . SER A 1 98 ? 11.641 16.094 -3.883 1 94.56 98 SER A C 1
ATOM 755 O O . SER A 1 98 ? 10.734 16.703 -3.312 1 94.56 98 SER A O 1
ATOM 757 N N . LYS A 1 99 ? 12.68 16.734 -4.387 1 94.81 99 LYS A N 1
ATOM 758 C CA . LYS A 1 99 ? 12.805 18.188 -4.309 1 94.81 99 LYS A CA 1
ATOM 759 C C . LYS A 1 99 ? 11.945 18.859 -5.371 1 94.81 99 LYS A C 1
ATOM 761 O O . LYS A 1 99 ? 11.672 20.062 -5.277 1 94.81 99 LYS A O 1
ATOM 766 N N . ILE A 1 100 ? 11.57 18.078 -6.344 1 94.81 100 ILE A N 1
ATOM 767 C CA . ILE A 1 100 ? 10.633 18.578 -7.344 1 94.81 100 ILE A CA 1
ATOM 768 C C . ILE A 1 100 ? 9.219 18.547 -6.781 1 94.81 100 ILE A C 1
ATOM 770 O O . ILE A 1 100 ? 8.711 17.484 -6.406 1 94.81 100 ILE A O 1
ATOM 774 N N . LYS A 1 101 ? 8.492 19.641 -6.754 1 93.12 101 LYS A N 1
ATOM 775 C CA . LYS A 1 101 ? 7.215 19.844 -6.074 1 93.12 101 LYS A CA 1
ATOM 776 C C . LYS A 1 101 ? 6.191 18.797 -6.512 1 93.12 101 LYS A C 1
ATOM 778 O O . LYS A 1 101 ? 5.516 18.203 -5.676 1 93.12 101 LYS A O 1
ATOM 783 N N . SER A 1 102 ? 6.082 18.547 -7.805 1 92.5 102 SER A N 1
ATOM 784 C CA . SER A 1 102 ? 5.07 17.641 -8.344 1 92.5 102 SER A CA 1
ATOM 785 C C . SER A 1 102 ? 5.484 16.188 -8.188 1 92.5 102 SER A C 1
ATOM 787 O O . SER A 1 102 ? 4.691 15.273 -8.445 1 92.5 102 SER A O 1
ATOM 789 N N . LEU A 1 103 ? 6.664 15.906 -7.707 1 95.69 103 LEU A N 1
ATOM 790 C CA . LEU A 1 103 ? 7.199 14.555 -7.574 1 95.69 103 LEU A CA 1
ATOM 791 C C . LEU A 1 103 ? 7.746 14.32 -6.172 1 95.69 103 LEU A C 1
ATOM 793 O O . LEU A 1 103 ? 8.695 13.555 -5.988 1 95.69 103 LEU A O 1
ATOM 797 N N . SER A 1 104 ? 7.117 14.961 -5.238 1 95.12 104 SER A N 1
ATOM 798 C CA . SER A 1 104 ? 7.762 15.086 -3.938 1 95.12 104 SER A CA 1
ATOM 799 C C . SER A 1 104 ? 7.234 14.039 -2.961 1 95.12 104 SER A C 1
ATOM 801 O O . SER A 1 104 ? 7.688 13.961 -1.817 1 95.12 104 SER A O 1
ATOM 803 N N . THR A 1 105 ? 6.273 13.25 -3.406 1 94.31 105 THR A N 1
ATOM 804 C CA . THR A 1 105 ? 5.672 12.289 -2.486 1 94.31 105 THR A CA 1
ATOM 805 C C . THR A 1 105 ? 6.383 10.945 -2.566 1 94.31 105 THR A C 1
ATOM 807 O O . THR A 1 105 ? 5.938 10.047 -3.285 1 94.31 105 THR A O 1
ATOM 810 N N . ILE A 1 106 ? 7.316 10.727 -1.692 1 95.25 106 ILE A N 1
ATOM 811 C CA . ILE A 1 106 ? 8.18 9.555 -1.734 1 95.25 106 ILE A CA 1
ATOM 812 C C . ILE A 1 106 ? 7.355 8.297 -1.477 1 95.25 106 ILE A C 1
ATOM 814 O O . ILE A 1 106 ? 7.477 7.305 -2.203 1 95.25 106 ILE A O 1
ATOM 818 N N . PRO A 1 107 ? 6.453 8.344 -0.527 1 95.06 107 PRO A N 1
ATOM 819 C CA . PRO A 1 107 ? 5.652 7.141 -0.295 1 95.06 107 PRO A CA 1
ATOM 820 C C . PRO A 1 107 ? 4.863 6.711 -1.53 1 95.06 107 PRO A C 1
ATOM 822 O O . PRO A 1 107 ? 4.664 5.512 -1.752 1 95.06 107 PRO A O 1
ATOM 825 N N . ALA A 1 108 ? 4.438 7.605 -2.322 1 96.62 108 ALA A N 1
ATOM 826 C CA . ALA A 1 108 ? 3.709 7.254 -3.539 1 96.62 108 ALA A CA 1
ATOM 827 C C . ALA A 1 108 ? 4.613 6.512 -4.523 1 96.62 108 ALA A C 1
ATOM 829 O O . ALA A 1 108 ? 4.184 5.547 -5.16 1 96.62 108 ALA A O 1
ATOM 830 N N . TRP A 1 109 ? 5.84 6.922 -4.668 1 97.44 109 TRP A N 1
ATOM 831 C CA . TRP A 1 109 ? 6.82 6.211 -5.48 1 97.44 109 TRP A CA 1
ATOM 832 C C . TRP A 1 109 ? 6.98 4.77 -5.008 1 97.44 109 TRP A C 1
ATOM 834 O O . TRP A 1 109 ? 7.012 3.842 -5.816 1 97.44 109 TRP A O 1
ATOM 844 N N . PHE A 1 110 ? 6.992 4.66 -3.791 1 97.44 110 PHE A N 1
ATOM 845 C CA . PHE A 1 110 ? 7.195 3.332 -3.219 1 97.44 110 PHE A CA 1
ATOM 846 C C . PHE A 1 110 ? 5.965 2.459 -3.43 1 97.44 110 PHE A C 1
ATOM 848 O O . PHE A 1 110 ? 6.082 1.244 -3.602 1 97.44 110 PHE A O 1
ATOM 855 N N . LEU A 1 111 ? 4.805 3.07 -3.395 1 97.06 111 LEU A N 1
ATOM 856 C CA . LEU A 1 111 ? 3.627 2.273 -3.717 1 97.06 111 LEU A CA 1
ATOM 857 C C . LEU A 1 111 ? 3.738 1.683 -5.117 1 97.06 111 LEU A C 1
ATOM 859 O O . LEU A 1 111 ? 3.336 0.541 -5.352 1 97.06 111 LEU A O 1
ATOM 863 N N . GLY A 1 112 ? 4.293 2.479 -6.039 1 97.81 112 GLY A N 1
ATOM 864 C CA . GLY A 1 112 ? 4.559 1.953 -7.371 1 97.81 112 GLY A CA 1
ATOM 865 C C . GLY A 1 112 ? 5.582 0.831 -7.375 1 97.81 112 GLY A C 1
ATOM 866 O O . GLY A 1 112 ? 5.398 -0.179 -8.055 1 97.81 112 GLY A O 1
ATOM 867 N N . LEU A 1 113 ? 6.613 1.019 -6.645 1 97.38 113 LEU A N 1
ATOM 868 C CA . LEU A 1 113 ? 7.641 -0.01 -6.52 1 97.38 113 LEU A CA 1
ATOM 869 C C . LEU A 1 113 ? 7.062 -1.282 -5.91 1 97.38 113 LEU A C 1
ATOM 871 O O . LEU A 1 113 ? 7.398 -2.389 -6.336 1 97.38 113 LEU A O 1
ATOM 875 N N . ILE A 1 114 ? 6.191 -1.118 -4.934 1 97.25 114 ILE A N 1
ATOM 876 C CA . ILE A 1 114 ? 5.508 -2.236 -4.297 1 97.25 114 ILE A CA 1
ATOM 877 C C . ILE A 1 114 ? 4.695 -3.004 -5.336 1 97.25 114 ILE A C 1
ATOM 879 O O . ILE A 1 114 ? 4.762 -4.234 -5.402 1 97.25 114 ILE A O 1
ATOM 883 N N . VAL A 1 115 ? 3.986 -2.287 -6.121 1 97.44 115 VAL A N 1
ATOM 884 C CA . VAL A 1 115 ? 3.17 -2.91 -7.16 1 97.44 115 VAL A CA 1
ATOM 885 C C . VAL A 1 115 ? 4.066 -3.688 -8.125 1 97.44 115 VAL A C 1
ATOM 887 O O . VAL A 1 115 ? 3.793 -4.852 -8.43 1 97.44 115 VAL A O 1
ATOM 890 N N . PHE A 1 116 ? 5.18 -3.107 -8.562 1 96.94 116 PHE A N 1
ATOM 891 C CA . PHE A 1 116 ? 6.074 -3.732 -9.523 1 96.94 116 PHE A CA 1
ATOM 892 C C . PHE A 1 116 ? 6.688 -5.004 -8.953 1 96.94 116 PHE A C 1
ATOM 894 O O . PHE A 1 116 ? 6.645 -6.062 -9.586 1 96.94 116 PHE A O 1
ATOM 901 N N . PHE A 1 117 ? 7.164 -4.914 -7.836 1 94.25 117 PHE A N 1
ATOM 902 C CA . PHE A 1 117 ? 7.898 -6.039 -7.266 1 94.25 117 PHE A CA 1
ATOM 903 C C . PHE A 1 117 ? 6.941 -7.078 -6.699 1 94.25 117 PHE A C 1
ATOM 905 O O . PHE A 1 117 ? 7.328 -8.227 -6.465 1 94.25 117 PHE A O 1
ATOM 912 N N . GLY A 1 118 ? 5.758 -6.652 -6.379 1 95 118 GLY A N 1
ATOM 913 C CA . GLY A 1 118 ? 4.746 -7.617 -5.977 1 95 118 GLY A CA 1
ATOM 914 C C . GLY A 1 118 ? 4.191 -8.422 -7.141 1 95 118 GLY A C 1
ATOM 915 O O . GLY A 1 118 ? 3.965 -9.625 -7.02 1 95 118 GLY A O 1
ATOM 916 N N . ILE A 1 119 ? 3.996 -7.746 -8.18 1 95.12 119 ILE A N 1
ATOM 917 C CA . ILE A 1 119 ? 3.396 -8.367 -9.359 1 95.12 119 ILE A CA 1
ATOM 918 C C . ILE A 1 119 ? 4.477 -9.07 -10.18 1 95.12 119 ILE A C 1
ATOM 920 O O . ILE A 1 119 ? 4.223 -10.109 -10.797 1 95.12 119 ILE A O 1
ATOM 924 N N . HIS A 1 120 ? 5.664 -8.508 -10.188 1 93.38 120 HIS A N 1
ATOM 925 C CA . HIS A 1 120 ? 6.758 -8.984 -11.031 1 93.38 120 HIS A CA 1
ATOM 926 C C . HIS A 1 120 ? 6.316 -9.102 -12.492 1 93.38 120 HIS A C 1
ATOM 928 O O . HIS A 1 120 ? 6.43 -10.172 -13.094 1 93.38 120 HIS A O 1
ATOM 934 N N . PRO A 1 121 ? 5.941 -8.008 -13.055 1 93.88 121 PRO A N 1
ATOM 935 C CA . PRO A 1 121 ? 5.473 -8.047 -14.438 1 93.88 121 PRO A CA 1
ATOM 936 C C . PRO A 1 121 ? 6.598 -8.328 -15.43 1 93.88 121 PRO A C 1
ATOM 938 O O . PRO A 1 121 ? 7.773 -8.156 -15.102 1 93.88 121 PRO A O 1
ATOM 941 N N . LYS A 1 122 ? 6.16 -8.883 -16.688 1 94.69 122 LYS A N 1
ATOM 942 C CA . LYS A 1 122 ? 7.133 -8.898 -17.766 1 94.69 122 LYS A CA 1
ATOM 943 C C . LYS A 1 122 ? 7.652 -7.492 -18.062 1 94.69 122 LYS A C 1
ATOM 945 O O . LYS A 1 122 ? 6.91 -6.516 -17.953 1 94.69 122 LYS A O 1
ATOM 950 N N . LEU A 1 123 ? 8.914 -7.434 -18.422 1 94.5 123 LEU A N 1
ATOM 951 C CA . LEU A 1 123 ? 9.516 -6.148 -18.75 1 94.5 123 LEU A CA 1
ATOM 952 C C . LEU A 1 123 ? 9.172 -5.746 -20.188 1 94.5 123 LEU A C 1
ATOM 954 O O . LEU A 1 123 ? 10.055 -5.668 -21.047 1 94.5 123 LEU A O 1
ATOM 958 N N . GLU A 1 124 ? 7.918 -5.598 -20.406 1 94.81 124 GLU A N 1
ATOM 959 C CA . GLU A 1 124 ? 7.332 -5.152 -21.656 1 94.81 124 GLU A CA 1
ATOM 960 C C . GLU A 1 124 ? 6.367 -3.99 -21.438 1 94.81 124 GLU A C 1
ATOM 962 O O . GLU A 1 124 ? 5.637 -3.965 -20.453 1 94.81 124 GLU A O 1
ATOM 967 N N . PRO A 1 125 ? 6.402 -3.057 -22.328 1 92.19 125 PRO A N 1
ATOM 968 C CA . PRO A 1 125 ? 5.559 -1.87 -22.156 1 92.19 125 PRO A CA 1
ATOM 969 C C . PRO A 1 125 ? 4.094 -2.217 -21.922 1 92.19 125 PRO A C 1
ATOM 971 O O . PRO A 1 125 ? 3.436 -1.606 -21.078 1 92.19 125 PRO A O 1
ATOM 974 N N . LEU A 1 126 ? 3.627 -3.156 -22.656 1 91.88 126 LEU A N 1
ATOM 975 C CA . LEU A 1 126 ? 2.217 -3.508 -22.547 1 91.88 126 LEU A CA 1
ATOM 976 C C . LEU A 1 126 ? 1.909 -4.059 -21.156 1 91.88 126 LEU A C 1
ATOM 978 O O . LEU A 1 126 ? 0.868 -3.746 -20.578 1 91.88 126 LEU A O 1
ATOM 982 N N . SER A 1 127 ? 2.785 -4.895 -20.656 1 93.56 127 SER A N 1
ATOM 983 C CA . SER A 1 127 ? 2.611 -5.48 -19.344 1 93.56 127 SER A CA 1
ATOM 984 C C . SER A 1 127 ? 2.631 -4.406 -18.25 1 93.56 127 SER A C 1
ATOM 986 O O . SER A 1 127 ? 1.869 -4.48 -17.281 1 93.56 127 SER A O 1
ATOM 988 N N . LEU A 1 128 ? 3.424 -3.445 -18.391 1 93.75 128 LEU A N 1
ATOM 989 C CA . LEU A 1 128 ? 3.518 -2.348 -17.438 1 93.75 128 LEU A CA 1
ATOM 990 C C . LEU A 1 128 ? 2.283 -1.456 -17.516 1 93.75 128 LEU A C 1
ATOM 992 O O . LEU A 1 128 ? 1.752 -1.038 -16.484 1 93.75 128 LEU A O 1
ATOM 996 N N . LEU A 1 129 ? 1.858 -1.284 -18.688 1 91.75 129 LEU A N 1
ATOM 997 C CA . LEU A 1 129 ? 0.677 -0.455 -18.891 1 91.75 129 LEU A CA 1
ATOM 998 C C . LEU A 1 129 ? -0.566 -1.119 -18.312 1 91.75 129 LEU A C 1
ATOM 1000 O O . LEU A 1 129 ? -1.469 -0.437 -17.828 1 91.75 129 LEU A O 1
ATOM 1004 N N . GLU A 1 130 ? -0.591 -2.408 -18.391 1 94.31 130 GLU A N 1
ATOM 1005 C CA . GLU A 1 130 ? -1.735 -3.164 -17.891 1 94.31 130 GLU A CA 1
ATOM 1006 C C . GLU A 1 130 ? -1.908 -2.967 -16.391 1 94.31 130 GLU A C 1
ATOM 1008 O O . GLU A 1 130 ? -3.023 -3.051 -15.867 1 94.31 130 GLU A O 1
ATOM 1013 N N . LEU A 1 131 ? -0.856 -2.619 -15.695 1 96 131 LEU A N 1
ATOM 1014 C CA . LEU A 1 131 ? -0.935 -2.373 -14.258 1 96 131 LEU A CA 1
ATOM 1015 C C . LEU A 1 131 ? -1.663 -1.065 -13.969 1 96 131 LEU A C 1
ATOM 1017 O O . LEU A 1 131 ? -2.184 -0.871 -12.867 1 96 131 LEU A O 1
ATOM 1021 N N . GLY A 1 132 ? -1.715 -0.2 -14.953 1 96.56 132 GLY A N 1
ATOM 1022 C CA . GLY A 1 132 ? -2.391 1.078 -14.805 1 96.56 132 GLY A CA 1
ATOM 1023 C C . GLY A 1 132 ? -3.9 0.948 -14.719 1 96.56 132 GLY A C 1
ATOM 1024 O O . GLY A 1 132 ? -4.57 1.805 -14.141 1 96.56 132 GLY A O 1
ATOM 1025 N N . VAL A 1 133 ? -4.406 -0.121 -15.258 1 96.31 133 VAL A N 1
ATOM 1026 C CA . VAL A 1 133 ? -5.855 -0.268 -15.352 1 96.31 133 VAL A CA 1
ATOM 1027 C C . VAL A 1 133 ? -6.453 -0.446 -13.961 1 96.31 133 VAL A C 1
ATOM 1029 O O . VAL A 1 133 ? -7.309 0.337 -13.539 1 96.31 133 VAL A O 1
ATOM 1032 N N . PRO A 1 134 ? -5.965 -1.449 -13.219 1 97.75 134 PRO A N 1
ATOM 1033 C CA . PRO A 1 134 ? -6.539 -1.554 -11.875 1 97.75 134 PRO A CA 1
ATOM 1034 C C . PRO A 1 134 ? -6.258 -0.323 -11.016 1 97.75 134 PRO A C 1
ATOM 1036 O O . PRO A 1 134 ? -7.074 0.042 -10.172 1 97.75 134 PRO A O 1
ATOM 1039 N N . LEU A 1 135 ? -5.203 0.365 -11.25 1 98 135 LEU A N 1
ATOM 1040 C CA . LEU A 1 135 ? -4.895 1.572 -10.492 1 98 135 LEU A CA 1
ATOM 1041 C C . LEU A 1 135 ? -5.914 2.668 -10.773 1 98 135 LEU A C 1
ATOM 1043 O O . LEU A 1 135 ? -6.398 3.33 -9.852 1 98 135 LEU A O 1
ATOM 1047 N N . ILE A 1 136 ? -6.195 2.795 -12.023 1 97 136 ILE A N 1
ATOM 1048 C CA . ILE A 1 136 ? -7.172 3.799 -12.43 1 97 136 ILE A CA 1
ATOM 1049 C C . ILE A 1 136 ? -8.523 3.492 -11.781 1 97 136 ILE A C 1
ATOM 1051 O O . ILE A 1 136 ? -9.156 4.375 -11.195 1 97 136 ILE A O 1
ATOM 1055 N N . PHE A 1 137 ? -8.891 2.309 -11.812 1 97.19 137 PHE A N 1
ATOM 1056 C CA . PHE A 1 137 ? -10.188 1.922 -11.273 1 97.19 137 PHE A CA 1
ATOM 1057 C C . PHE A 1 137 ? -10.203 2.049 -9.75 1 97.19 137 PHE A C 1
ATOM 1059 O O . PHE A 1 137 ? -11.234 2.369 -9.156 1 97.19 137 PHE A O 1
ATOM 1066 N N . GLY A 1 138 ? -9.023 1.795 -9.141 1 97.38 138 GLY A N 1
ATOM 1067 C CA . GLY A 1 138 ? -8.938 2.033 -7.711 1 97.38 138 GLY A CA 1
ATOM 1068 C C . GLY A 1 138 ? -9.219 3.473 -7.328 1 97.38 138 GLY A C 1
ATOM 1069 O O . GLY A 1 138 ? -10 3.732 -6.406 1 97.38 138 GLY A O 1
ATOM 1070 N N . PHE A 1 139 ? -8.656 4.355 -8.055 1 96.62 139 PHE A N 1
ATOM 1071 C CA . PHE A 1 139 ? -8.867 5.773 -7.789 1 96.62 139 PHE A CA 1
ATOM 1072 C C . PHE A 1 139 ? -10.32 6.164 -8.062 1 96.62 139 PHE A C 1
ATOM 1074 O O . PHE A 1 139 ? -10.898 6.957 -7.316 1 96.62 139 PHE A O 1
ATOM 1081 N N . ILE A 1 140 ? -10.883 5.633 -9.094 1 96.06 140 ILE A N 1
ATOM 1082 C CA . ILE A 1 140 ? -12.266 5.926 -9.453 1 96.06 140 ILE A CA 1
ATOM 1083 C C . ILE A 1 140 ? -13.195 5.434 -8.344 1 96.06 140 ILE A C 1
ATOM 1085 O O . ILE A 1 140 ? -14.062 6.176 -7.875 1 96.06 140 ILE A O 1
ATOM 1089 N N . PHE A 1 141 ? -13.023 4.246 -7.91 1 97.12 141 PHE A N 1
ATOM 1090 C CA . PHE A 1 141 ? -13.875 3.686 -6.863 1 97.12 141 PHE A CA 1
ATOM 1091 C C . PHE A 1 141 ? -13.719 4.465 -5.562 1 97.12 141 PHE A C 1
ATOM 1093 O O . PHE A 1 141 ? -14.695 4.688 -4.844 1 97.12 141 PHE A O 1
ATOM 1100 N N . ALA A 1 142 ? -12.477 4.785 -5.309 1 96.56 142 ALA A N 1
ATOM 1101 C CA . ALA A 1 142 ? -12.242 5.562 -4.094 1 96.56 142 ALA A CA 1
ATOM 1102 C C . ALA A 1 142 ? -12.977 6.898 -4.141 1 96.56 142 ALA A C 1
ATOM 1104 O O . ALA A 1 142 ? -13.609 7.305 -3.164 1 96.56 142 ALA A O 1
ATOM 1105 N N . PHE A 1 143 ? -12.852 7.566 -5.25 1 95.56 143 PHE A N 1
ATOM 1106 C CA . PHE A 1 143 ? -13.508 8.852 -5.438 1 95.56 143 PHE A CA 1
ATOM 1107 C C . PHE A 1 143 ? -15.023 8.711 -5.293 1 95.56 143 PHE A C 1
ATOM 1109 O O . PHE A 1 143 ? -15.656 9.5 -4.594 1 95.56 143 PHE A O 1
ATOM 1116 N N . LEU A 1 144 ? -15.617 7.746 -5.906 1 96.25 144 LEU A N 1
ATOM 1117 C CA . LEU A 1 144 ? -17.062 7.516 -5.848 1 96.25 144 LEU A CA 1
ATOM 1118 C C . LEU A 1 144 ? -17.5 7.152 -4.434 1 96.25 144 LEU A C 1
ATOM 1120 O O . LEU A 1 144 ? -18.531 7.629 -3.955 1 96.25 144 LEU A O 1
ATOM 1124 N N . ASN A 1 145 ? -16.766 6.266 -3.846 1 96 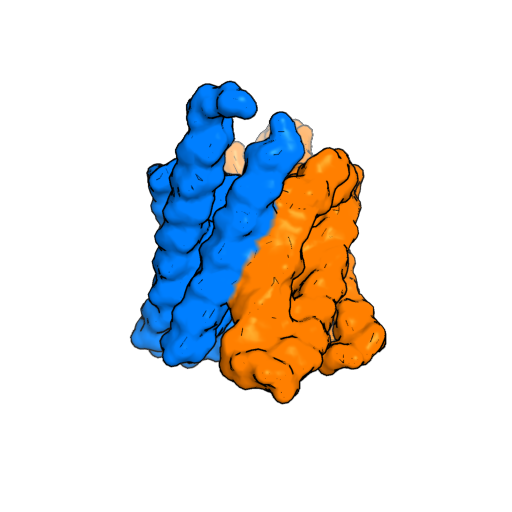145 ASN A N 1
ATOM 1125 C CA . ASN A 1 145 ? -17.031 5.883 -2.463 1 96 145 ASN A CA 1
ATOM 1126 C C . ASN A 1 145 ? -17.016 7.094 -1.535 1 96 145 ASN A C 1
ATOM 1128 O O . ASN A 1 145 ? -17.938 7.262 -0.719 1 96 145 ASN A O 1
ATOM 1132 N N . ASP A 1 146 ? -16 7.891 -1.677 1 94.69 146 ASP A N 1
ATOM 1133 C CA . ASP A 1 146 ? -15.852 9.086 -0.85 1 94.69 146 ASP A CA 1
ATOM 1134 C C . ASP A 1 146 ? -17.016 10.055 -1.079 1 94.69 146 ASP A C 1
ATOM 1136 O O . ASP A 1 146 ? -17.516 10.656 -0.13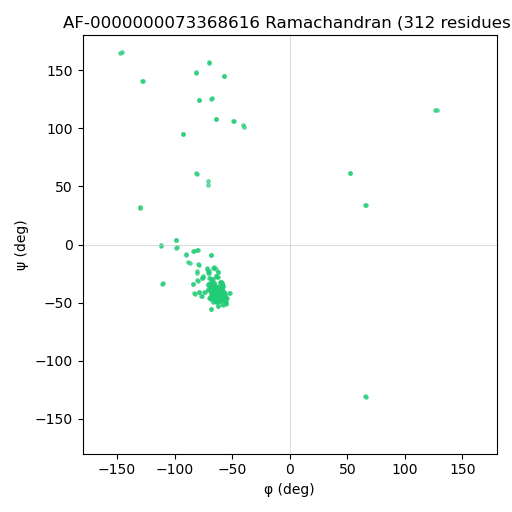2 1 94.69 146 ASP A O 1
ATOM 1140 N N . THR A 1 147 ? -17.391 10.297 -2.316 1 94.69 147 THR A N 1
ATOM 1141 C CA . THR A 1 147 ? -18.484 11.18 -2.678 1 94.69 147 THR A CA 1
ATOM 1142 C C . THR A 1 147 ? -19.797 10.68 -2.074 1 94.69 147 THR A C 1
ATOM 1144 O O . THR A 1 147 ? -20.594 11.469 -1.559 1 94.69 147 THR A O 1
ATOM 1147 N N . ALA A 1 148 ? -20.047 9.422 -2.117 1 95.56 148 ALA A N 1
ATOM 1148 C CA . ALA A 1 148 ? -21.25 8.828 -1.565 1 95.56 148 ALA A CA 1
ATOM 1149 C C . ALA A 1 148 ? -21.312 9 -0.05 1 95.56 148 ALA A C 1
ATOM 1151 O O . ALA A 1 148 ? -22.359 9.328 0.505 1 95.56 148 ALA A O 1
ATOM 1152 N N . VAL A 1 149 ? -20.203 8.758 0.586 1 93.81 149 VAL A N 1
ATOM 1153 C CA . VAL A 1 149 ? -20.141 8.898 2.037 1 93.81 149 VAL A CA 1
ATOM 1154 C C . VAL A 1 149 ? -20.375 10.359 2.424 1 93.81 149 VAL A C 1
ATOM 1156 O O . VAL A 1 149 ? -21.094 10.633 3.395 1 93.81 149 VAL A O 1
ATOM 1159 N N . HIS A 1 150 ? -19.781 11.281 1.704 1 92 150 HIS A N 1
ATOM 1160 C CA . HIS A 1 150 ? -19.938 12.703 1.983 1 92 150 HIS A CA 1
ATOM 1161 C C . HIS A 1 150 ? -21.391 13.148 1.83 1 92 150 HIS A C 1
ATOM 1163 O O . HIS A 1 150 ? -21.875 14 2.584 1 92 150 HIS A O 1
ATOM 1169 N N . LYS A 1 151 ? -22.062 12.664 0.86 1 92.19 151 LYS A N 1
ATOM 1170 C CA . LYS A 1 151 ? -23.469 12.992 0.636 1 92.19 151 LYS A CA 1
ATOM 1171 C C . LYS A 1 151 ? -24.328 12.57 1.821 1 92.19 151 LYS A C 1
ATOM 1173 O O . LYS A 1 151 ? -25.234 13.297 2.227 1 92.19 151 LYS A O 1
ATOM 1178 N N . ILE A 1 152 ? -24.047 11.398 2.355 1 89.94 152 ILE A N 1
ATOM 1179 C CA . ILE A 1 152 ? -24.797 10.875 3.49 1 89.94 152 ILE A CA 1
ATOM 1180 C C . ILE A 1 152 ? -24.484 11.695 4.738 1 89.94 152 ILE A C 1
ATOM 1182 O O . ILE A 1 152 ? -25.391 12.016 5.516 1 89.94 152 ILE A O 1
ATOM 1186 N N . GLN A 1 153 ? -23.234 12.047 4.855 1 87.62 153 GLN A N 1
ATOM 1187 C CA . GLN A 1 153 ? -22.812 12.742 6.066 1 87.62 153 GLN A CA 1
ATOM 1188 C C . GLN A 1 153 ? -23.281 14.195 6.051 1 87.62 153 GLN A C 1
ATOM 1190 O O . GLN A 1 153 ? -23.453 14.812 7.105 1 87.62 153 GLN A O 1
ATOM 1195 N N . SER A 1 154 ? -23.453 14.805 4.922 1 86.06 154 SER A N 1
ATOM 1196 C CA . SER A 1 154 ? -23.859 16.203 4.797 1 86.06 154 SER A CA 1
ATOM 1197 C C . SER A 1 154 ? -25.375 16.344 4.816 1 86.06 154 SER A C 1
ATOM 1199 O O . SER A 1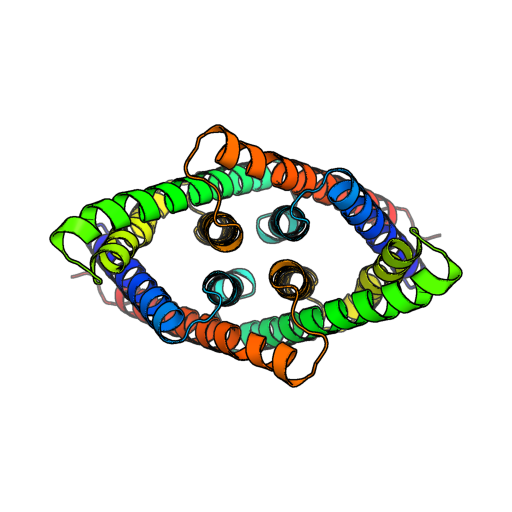 154 ? -25.906 17.453 4.934 1 86.06 154 SER A O 1
ATOM 1201 N N . ALA A 1 155 ? -26.047 15.281 4.625 1 78.62 155 ALA A N 1
A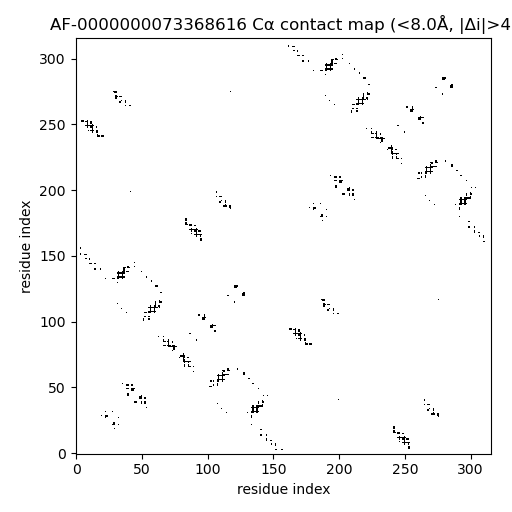TOM 1202 C CA . ALA A 1 155 ? -27.5 15.32 4.641 1 78.62 155 ALA A CA 1
ATOM 1203 C C . ALA A 1 155 ? -28.031 15.625 6.043 1 78.62 155 ALA A C 1
ATOM 1205 O O . ALA A 1 155 ? -27.531 15.07 7.027 1 78.62 155 ALA A O 1
ATOM 1206 N N . PRO A 1 156 ? -28.906 16.719 6.082 1 73.88 156 PRO A N 1
ATOM 1207 C CA . PRO A 1 156 ? -29.469 17.047 7.391 1 73.88 156 PRO A CA 1
ATOM 1208 C C . PRO A 1 156 ? -30.062 15.836 8.102 1 73.88 156 PRO A C 1
ATOM 1210 O O . PRO A 1 156 ? -30.578 14.93 7.453 1 73.88 156 PRO A O 1
ATOM 1213 N N . GLY A 1 157 ? -29.422 15.227 9.211 1 58.09 157 GLY A N 1
ATOM 1214 C CA . GLY A 1 157 ? -29.906 14.109 10.016 1 58.09 157 GLY A CA 1
ATOM 1215 C C . GLY A 1 157 ? -31.391 14.188 10.312 1 58.09 157 GLY A C 1
ATOM 1216 O O . GLY A 1 157 ? -31.906 15.25 10.695 1 58.09 157 GLY A O 1
ATOM 1217 N N . HIS A 1 158 ? -32.188 13.469 9.672 1 48.56 158 HIS A N 1
ATOM 1218 C CA . HIS A 1 158 ? -33.531 13.484 10.211 1 48.56 158 HIS A CA 1
ATOM 1219 C C . HIS A 1 158 ? -33.594 12.812 11.586 1 48.56 158 HIS A C 1
ATOM 1221 O O . HIS A 1 158 ? -32.812 11.914 11.867 1 48.56 158 HIS A O 1
ATOM 1227 N N . MET B 1 1 ? 22.766 23 1.467 1 71.69 1 MET B N 1
ATOM 1228 C CA . MET B 1 1 ? 21.516 22.422 0.986 1 71.69 1 MET B CA 1
ATOM 1229 C C . MET B 1 1 ? 21.781 21.219 0.093 1 71.69 1 MET B C 1
ATOM 1231 O O . MET B 1 1 ? 21.281 20.125 0.36 1 71.69 1 MET B O 1
ATOM 1235 N N . LEU B 1 2 ? 22.672 21.266 -0.833 1 78.75 2 LEU B N 1
ATOM 1236 C CA . LEU B 1 2 ? 23.031 20.203 -1.764 1 78.75 2 LEU B CA 1
ATOM 1237 C C . LEU B 1 2 ? 23.688 19.047 -1.03 1 78.75 2 LEU B C 1
ATOM 1239 O O . LEU B 1 2 ? 23.406 17.875 -1.318 1 78.75 2 LEU B O 1
ATOM 1243 N N . MET B 1 3 ? 24.5 19.453 -0.053 1 86.44 3 MET B N 1
ATOM 1244 C CA . MET B 1 3 ? 25.219 18.406 0.671 1 86.44 3 MET B CA 1
ATOM 1245 C C . MET B 1 3 ? 24.25 17.562 1.506 1 86.44 3 MET B C 1
ATOM 1247 O O . MET B 1 3 ? 24.406 16.344 1.58 1 86.44 3 MET B O 1
ATOM 1251 N N . LYS B 1 4 ? 23.406 18.234 2.027 1 91.38 4 LYS B N 1
ATOM 1252 C CA . LYS B 1 4 ? 22.453 17.516 2.852 1 91.38 4 LYS B CA 1
ATOM 1253 C C . LYS B 1 4 ? 21.594 16.594 1.998 1 91.38 4 LYS B C 1
ATOM 1255 O O . LYS B 1 4 ? 21.25 15.484 2.42 1 91.38 4 LYS B O 1
ATOM 1260 N N . THR B 1 5 ? 21.281 17.031 0.844 1 93.69 5 THR B N 1
ATOM 1261 C CA . THR B 1 5 ? 20.5 16.188 -0.064 1 93.69 5 THR B CA 1
ATOM 1262 C C . THR B 1 5 ? 21.312 14.977 -0.496 1 93.69 5 THR B C 1
ATOM 1264 O O . THR B 1 5 ? 20.781 13.867 -0.602 1 93.69 5 THR B O 1
ATOM 1267 N N . PHE B 1 6 ? 22.547 15.211 -0.742 1 95.75 6 PHE B N 1
ATOM 1268 C CA . PHE B 1 6 ? 23.422 14.117 -1.121 1 95.75 6 PHE B CA 1
ATOM 1269 C C . PHE B 1 6 ? 23.531 13.094 0.001 1 95.75 6 PHE B C 1
ATOM 1271 O O . PHE B 1 6 ? 23.484 11.883 -0.248 1 95.75 6 PHE B O 1
ATOM 1278 N N . GLN B 1 7 ? 23.688 13.516 1.136 1 95.94 7 GLN B N 1
ATOM 1279 C CA . GLN B 1 7 ? 23.781 12.625 2.287 1 95.94 7 GLN B CA 1
ATOM 1280 C C . GLN B 1 7 ? 22.484 11.852 2.482 1 95.94 7 GLN B C 1
ATOM 1282 O O . GLN B 1 7 ? 22.5 10.664 2.791 1 95.94 7 GLN B O 1
ATOM 1287 N N . THR B 1 8 ? 21.391 12.531 2.322 1 96.38 8 THR B N 1
ATOM 1288 C CA . THR B 1 8 ? 20.094 11.875 2.398 1 96.38 8 THR B CA 1
ATOM 1289 C C . THR B 1 8 ? 19.953 10.805 1.318 1 96.38 8 THR B C 1
ATOM 1291 O O . THR B 1 8 ? 19.422 9.719 1.571 1 96.38 8 THR B O 1
ATOM 1294 N N . ALA B 1 9 ? 20.469 11.125 0.189 1 97.06 9 ALA B N 1
ATOM 1295 C CA . ALA B 1 9 ? 20.453 10.172 -0.919 1 97.06 9 ALA B CA 1
ATOM 1296 C C . ALA B 1 9 ? 21.234 8.906 -0.573 1 97.06 9 ALA B C 1
ATOM 1298 O O . ALA B 1 9 ? 20.797 7.797 -0.876 1 97.06 9 ALA B O 1
ATOM 1299 N N . ILE B 1 10 ? 22.297 9.07 0.017 1 97.69 10 ILE B N 1
ATOM 1300 C CA . ILE B 1 10 ? 23.141 7.945 0.42 1 97.69 10 ILE B CA 1
ATOM 1301 C C . ILE B 1 10 ? 22.391 7.098 1.458 1 97.69 10 ILE B C 1
ATOM 1303 O O . ILE B 1 10 ? 22.391 5.867 1.375 1 97.69 10 ILE B O 1
ATOM 1307 N N . ILE B 1 11 ? 21.75 7.727 2.367 1 97.62 11 ILE B N 1
ATOM 1308 C CA . ILE B 1 11 ? 21.016 7.02 3.406 1 97.62 11 ILE B CA 1
ATOM 1309 C C . ILE B 1 11 ? 19.859 6.242 2.779 1 97.62 11 ILE B C 1
ATOM 1311 O O . ILE B 1 11 ? 19.688 5.047 3.045 1 97.62 11 ILE B O 1
ATOM 1315 N N . PHE B 1 12 ? 19.125 6.898 1.922 1 97 12 PHE B N 1
ATOM 1316 C CA . PHE B 1 12 ? 18.016 6.238 1.237 1 97 12 PHE B CA 1
ATOM 1317 C C . PHE B 1 12 ? 18.5 5 0.494 1 97 12 PHE B C 1
ATOM 1319 O O . PHE B 1 12 ? 17.938 3.918 0.636 1 97 12 PHE B O 1
ATOM 1326 N N . GLY B 1 13 ? 19.531 5.234 -0.229 1 97.94 13 GLY B N 1
ATOM 1327 C CA . GLY B 1 13 ? 20.078 4.152 -1.033 1 97.94 13 GLY B CA 1
ATOM 1328 C C . GLY B 1 13 ? 20.609 3 -0.201 1 97.94 13 GLY B C 1
ATOM 1329 O O . GLY B 1 13 ? 20.359 1.834 -0.505 1 97.94 13 GLY B O 1
ATOM 1330 N N . LEU B 1 14 ? 21.344 3.305 0.777 1 97.88 14 LEU B N 1
ATOM 1331 C CA . LEU B 1 14 ? 21.969 2.291 1.626 1 97.88 14 LEU B CA 1
ATOM 1332 C C . LEU B 1 14 ? 20.906 1.477 2.359 1 97.88 14 LEU B C 1
ATOM 1334 O O . LEU B 1 14 ? 20.953 0.245 2.357 1 97.88 14 LEU B O 1
ATOM 1338 N N . PHE B 1 15 ? 19.969 2.141 2.982 1 98 15 PHE B N 1
ATOM 1339 C CA . PHE B 1 15 ? 18.922 1.44 3.719 1 98 15 PHE B CA 1
ATOM 1340 C C . PHE B 1 15 ? 18.031 0.638 2.77 1 98 15 PHE B C 1
ATOM 1342 O O . PHE B 1 15 ? 17.625 -0.479 3.092 1 98 15 PHE B O 1
ATOM 1349 N N . GLY B 1 16 ? 17.75 1.223 1.644 1 97.31 16 GLY B N 1
ATOM 1350 C CA . GLY B 1 16 ? 16.984 0.489 0.649 1 97.31 16 GLY B CA 1
ATOM 1351 C C . GLY B 1 16 ? 17.672 -0.779 0.181 1 97.31 16 GLY B C 1
ATOM 1352 O O . GLY B 1 16 ? 17.062 -1.852 0.164 1 97.31 16 GLY B O 1
ATOM 1353 N N . ALA B 1 17 ? 18.922 -0.629 -0.148 1 97.5 17 ALA B N 1
ATOM 1354 C CA . ALA B 1 17 ? 19.703 -1.77 -0.625 1 97.5 17 ALA B CA 1
ATOM 1355 C C . ALA B 1 17 ? 19.844 -2.828 0.465 1 97.5 17 ALA B C 1
ATOM 1357 O O . ALA B 1 17 ? 19.734 -4.023 0.197 1 97.5 17 ALA B O 1
ATOM 1358 N N . ALA B 1 18 ? 20.109 -2.418 1.607 1 97.38 18 ALA B N 1
ATOM 1359 C CA . ALA B 1 18 ? 20.25 -3.348 2.727 1 97.38 18 ALA B CA 1
ATOM 1360 C C . ALA B 1 18 ? 18.938 -4.094 2.984 1 97.38 18 ALA B C 1
ATOM 1362 O O . ALA B 1 18 ? 18.938 -5.312 3.174 1 97.38 18 ALA B O 1
ATOM 1363 N N . ALA B 1 19 ? 17.859 -3.342 3.021 1 96.75 19 ALA B N 1
ATOM 1364 C CA . ALA B 1 19 ? 16.547 -3.936 3.279 1 96.75 19 ALA B CA 1
ATOM 1365 C C . ALA B 1 19 ? 16.219 -4.996 2.236 1 96.75 19 ALA B C 1
ATOM 1367 O O . ALA B 1 19 ? 15.758 -6.09 2.576 1 96.75 19 ALA B O 1
ATOM 1368 N N . VAL B 1 20 ? 16.438 -4.676 1.035 1 94.62 20 VAL B N 1
ATOM 1369 C CA . VAL B 1 20 ? 16.125 -5.598 -0.049 1 94.62 20 VAL B CA 1
ATOM 1370 C C . VAL B 1 20 ? 17.047 -6.816 0.031 1 94.62 20 VAL B C 1
ATOM 1372 O O . VAL B 1 20 ? 16.594 -7.953 -0.13 1 94.62 20 VAL B O 1
ATOM 1375 N N . SER B 1 21 ? 18.375 -6.621 0.262 1 95.06 21 SER B N 1
ATOM 1376 C CA . SER B 1 21 ? 19.328 -7.719 0.379 1 95.06 21 SER B CA 1
ATOM 1377 C C . SER B 1 21 ? 18.938 -8.672 1.506 1 95.06 21 SER B C 1
ATOM 1379 O O . SER B 1 21 ? 18.953 -9.891 1.331 1 95.06 21 SER B O 1
ATOM 1381 N N . ILE B 1 22 ? 18.531 -8.117 2.58 1 95.62 22 ILE B N 1
ATOM 1382 C CA . ILE B 1 22 ? 18.141 -8.93 3.732 1 95.62 22 ILE B CA 1
ATOM 1383 C C . ILE B 1 22 ? 16.859 -9.68 3.426 1 95.62 22 ILE B C 1
ATOM 1385 O O . ILE B 1 22 ? 16.734 -10.867 3.729 1 95.62 22 ILE B O 1
ATOM 1389 N N . SER B 1 23 ? 15.898 -9 2.867 1 94.94 23 SER B N 1
ATOM 1390 C CA . SER B 1 23 ? 14.625 -9.633 2.551 1 94.94 23 SER B CA 1
ATOM 1391 C C . SER B 1 23 ? 14.805 -10.773 1.555 1 94.94 23 SER B C 1
ATOM 1393 O O . SER B 1 23 ? 14.156 -11.82 1.68 1 94.94 23 SER B O 1
ATOM 1395 N N . PHE B 1 24 ? 15.695 -10.578 0.596 1 91 24 PHE B N 1
ATOM 1396 C CA . PHE B 1 24 ? 15.945 -11.625 -0.39 1 91 24 PHE B CA 1
ATOM 1397 C C . PHE B 1 24 ? 16.656 -12.812 0.247 1 91 24 PHE B C 1
ATOM 1399 O O . PHE B 1 24 ? 16.328 -13.969 -0.026 1 91 24 PHE B O 1
ATOM 1406 N N . ALA B 1 25 ? 17.641 -12.555 1.021 1 92.94 25 ALA B N 1
ATOM 1407 C CA . ALA B 1 25 ? 18.375 -13.617 1.707 1 92.94 25 ALA B CA 1
ATOM 1408 C C . ALA B 1 25 ? 17.453 -14.438 2.6 1 92.94 25 ALA B C 1
ATOM 1410 O O . ALA B 1 25 ? 17.609 -15.648 2.719 1 92.94 25 ALA B O 1
ATOM 1411 N N . ALA B 1 26 ? 16.453 -13.789 3.186 1 95.25 26 ALA B N 1
ATOM 1412 C CA . ALA B 1 26 ? 15.508 -14.445 4.098 1 95.25 26 ALA B CA 1
ATOM 1413 C C . ALA B 1 26 ? 14.305 -15 3.342 1 95.25 26 ALA B C 1
ATOM 1415 O O . ALA B 1 26 ? 13.438 -15.648 3.934 1 95.25 26 ALA B O 1
ATOM 1416 N N . GLN B 1 27 ? 14.203 -14.656 2.086 1 94.5 27 GLN B N 1
ATOM 1417 C CA . GLN B 1 27 ? 13.133 -15.117 1.21 1 94.5 27 GLN B CA 1
ATOM 1418 C C . GLN B 1 27 ? 11.781 -14.562 1.665 1 94.5 27 GLN B C 1
ATOM 1420 O O . GLN B 1 27 ? 10.781 -15.281 1.657 1 94.5 27 GLN B O 1
ATOM 1425 N N . TRP B 1 28 ? 11.789 -13.344 2.207 1 95 28 TRP B N 1
ATOM 1426 C CA . TRP B 1 28 ? 10.562 -12.625 2.537 1 95 28 TRP B CA 1
ATOM 1427 C C . TRP B 1 28 ? 9.984 -11.945 1.304 1 95 28 TRP B C 1
ATOM 1429 O O . TRP B 1 28 ? 10.719 -11.602 0.371 1 95 28 TRP B O 1
ATOM 1439 N N . PRO B 1 29 ? 8.648 -11.875 1.328 1 95.31 29 PRO B N 1
ATOM 1440 C CA . PRO B 1 29 ? 8.109 -10.969 0.304 1 95.31 29 PRO B CA 1
ATOM 1441 C C . PRO B 1 29 ? 8.531 -9.523 0.519 1 95.31 29 PRO B C 1
ATOM 1443 O O . PRO B 1 29 ? 8.023 -8.852 1.426 1 95.31 29 PRO B O 1
ATOM 1446 N N . THR B 1 30 ? 9.367 -9.07 -0.289 1 95.44 30 THR B N 1
ATOM 1447 C CA . THR B 1 30 ? 10.023 -7.777 -0.118 1 95.44 30 THR B CA 1
ATOM 1448 C C . THR B 1 30 ? 9 -6.645 -0.148 1 95.44 30 THR B C 1
ATOM 1450 O O . THR B 1 30 ? 9.125 -5.668 0.593 1 95.44 30 THR B O 1
ATOM 1453 N N . TRP B 1 31 ? 8.008 -6.801 -0.993 1 95.88 31 TRP B N 1
ATOM 1454 C CA . TRP B 1 31 ? 7.016 -5.742 -1.139 1 95.88 31 TRP B CA 1
ATOM 1455 C C . TRP B 1 31 ? 6.188 -5.59 0.134 1 95.88 31 TRP B C 1
ATOM 1457 O O . TRP B 1 31 ? 5.715 -4.492 0.446 1 95.88 31 TRP B O 1
ATOM 1467 N N . VAL B 1 32 ? 6.012 -6.609 0.846 1 97.81 32 VAL B N 1
ATOM 1468 C CA . VAL B 1 32 ? 5.301 -6.566 2.119 1 97.81 32 VAL B CA 1
ATOM 1469 C C . VAL B 1 32 ? 6.109 -5.77 3.137 1 97.81 32 VAL B C 1
ATOM 1471 O O . VAL B 1 32 ? 5.555 -4.988 3.91 1 97.81 32 VAL B O 1
ATOM 1474 N N . MET B 1 33 ? 7.379 -5.988 3.145 1 97.69 33 MET B N 1
ATOM 1475 C CA . MET B 1 33 ? 8.258 -5.211 4.012 1 97.69 33 MET B CA 1
ATOM 1476 C C . MET B 1 33 ? 8.156 -3.723 3.693 1 97.69 33 MET B C 1
ATOM 1478 O O . MET B 1 33 ? 8.102 -2.891 4.602 1 97.69 33 MET B O 1
ATOM 1482 N N . PHE B 1 34 ? 8.062 -3.42 2.502 1 97.44 34 PHE B N 1
ATOM 1483 C CA . PHE B 1 34 ? 8.023 -2.018 2.105 1 97.44 34 PHE B CA 1
ATOM 1484 C C . PHE B 1 34 ? 6.656 -1.409 2.395 1 97.44 34 PHE B C 1
ATOM 1486 O O . PHE B 1 34 ? 6.547 -0.205 2.637 1 97.44 34 PHE B O 1
ATOM 1493 N N . ILE B 1 35 ? 5.629 -2.191 2.377 1 97.25 35 ILE B N 1
ATOM 1494 C CA . ILE B 1 35 ? 4.328 -1.688 2.805 1 97.25 35 ILE B CA 1
ATOM 1495 C C . ILE B 1 35 ? 4.426 -1.146 4.23 1 97.25 35 ILE B C 1
ATOM 1497 O O . ILE B 1 35 ? 3.947 -0.046 4.516 1 97.25 35 ILE B O 1
ATOM 1501 N N . ALA B 1 36 ? 5.059 -1.954 5.047 1 96.81 36 ALA B N 1
ATOM 1502 C CA . ALA B 1 36 ? 5.242 -1.503 6.426 1 96.81 36 ALA B CA 1
ATOM 1503 C C . ALA B 1 36 ? 6.156 -0.284 6.488 1 96.81 36 ALA B C 1
ATOM 1505 O O . ALA B 1 36 ? 5.914 0.643 7.262 1 96.81 36 ALA B O 1
ATOM 1506 N N . TRP B 1 37 ? 7.18 -0.279 5.73 1 96.94 37 TRP B N 1
ATOM 1507 C CA . TRP B 1 37 ? 8.102 0.849 5.672 1 96.94 37 TRP B CA 1
ATOM 1508 C C . TRP B 1 37 ? 7.367 2.141 5.336 1 96.94 37 TRP B C 1
ATOM 1510 O O . TRP B 1 37 ? 7.492 3.139 6.047 1 96.94 37 TRP B O 1
ATOM 1520 N N . VAL B 1 38 ? 6.586 2.092 4.305 1 95.06 38 VAL B N 1
ATOM 1521 C CA . VAL B 1 38 ? 5.883 3.279 3.834 1 95.06 38 VAL B CA 1
ATOM 1522 C C . VAL B 1 38 ? 4.805 3.678 4.84 1 95.06 38 VAL B C 1
ATOM 1524 O O . VAL B 1 38 ? 4.535 4.867 5.035 1 95.06 38 VAL B O 1
ATOM 1527 N N . SER B 1 39 ? 4.191 2.705 5.441 1 94.5 39 SER B N 1
ATOM 1528 C CA . SER B 1 39 ? 3.148 2.988 6.418 1 94.5 39 SER B CA 1
ATOM 1529 C C . SER B 1 39 ? 3.691 3.801 7.59 1 94.5 39 SER B C 1
ATOM 1531 O O . SER B 1 39 ? 2.979 4.625 8.164 1 94.5 39 SER B O 1
ATOM 1533 N N . TYR B 1 40 ? 4.902 3.564 7.914 1 94.62 40 TYR B N 1
ATOM 1534 C CA . TYR B 1 40 ? 5.551 4.336 8.969 1 94.62 40 TYR B CA 1
ATOM 1535 C C . TYR B 1 40 ? 5.5 5.828 8.664 1 94.62 40 TYR B C 1
ATOM 1537 O O . TYR B 1 40 ? 5.207 6.637 9.547 1 94.62 40 TYR B O 1
ATOM 1545 N N . TYR B 1 41 ? 5.742 6.156 7.469 1 91.5 41 TYR B N 1
ATOM 1546 C CA . TYR B 1 41 ? 5.789 7.559 7.07 1 91.5 41 TYR B CA 1
ATOM 1547 C C . TYR B 1 41 ? 4.387 8.117 6.879 1 91.5 41 TYR B C 1
ATOM 1549 O O . TYR B 1 41 ? 4.137 9.289 7.168 1 91.5 41 TYR B O 1
ATOM 1557 N N . ILE B 1 42 ? 3.486 7.316 6.484 1 90 42 ILE B N 1
ATOM 1558 C CA . ILE B 1 42 ? 2.139 7.746 6.129 1 90 42 ILE B CA 1
ATOM 1559 C C . ILE B 1 42 ? 1.335 8.031 7.395 1 90 42 ILE B C 1
ATOM 1561 O O . ILE B 1 42 ? 0.604 9.023 7.465 1 90 42 ILE B O 1
ATOM 1565 N N . PHE B 1 43 ? 1.396 7.215 8.367 1 87.31 43 PHE B N 1
ATOM 1566 C CA . PHE B 1 43 ? 0.49 7.316 9.508 1 87.31 43 PHE B CA 1
ATOM 1567 C C . PHE B 1 43 ? 1.161 8.031 10.672 1 87.31 43 PHE B C 1
ATOM 1569 O O . PHE B 1 43 ? 0.575 8.164 11.75 1 87.31 43 PHE B O 1
ATOM 1576 N N . GLY B 1 44 ? 2.264 8.477 10.547 1 78.94 44 GLY B N 1
ATOM 1577 C CA . GLY B 1 44 ? 2.932 9.281 11.555 1 78.94 44 GLY B CA 1
ATOM 1578 C C . GLY B 1 44 ? 4.309 8.758 11.914 1 78.94 44 GLY B C 1
ATOM 1579 O O . GLY B 1 44 ? 4.441 7.68 12.492 1 78.94 44 GLY B O 1
ATOM 1580 N N . LYS B 1 45 ? 5.215 9.422 11.68 1 81.06 45 LYS B N 1
ATOM 1581 C CA . LYS B 1 45 ? 6.625 9.109 11.867 1 81.06 45 LYS B CA 1
ATOM 1582 C C . LYS B 1 45 ? 6.992 9.086 13.352 1 81.06 45 LYS B C 1
ATOM 1584 O O . LYS B 1 45 ? 7.883 9.82 13.781 1 81.06 45 LYS B O 1
ATOM 1589 N N . ASN B 1 46 ? 6.203 8.312 14.219 1 86.81 46 ASN B N 1
ATOM 1590 C CA . ASN B 1 46 ? 6.559 8.078 15.617 1 86.81 46 ASN B CA 1
ATOM 1591 C C . ASN B 1 46 ? 6.141 6.68 16.078 1 86.81 46 ASN B C 1
ATOM 1593 O O . ASN B 1 46 ? 5.312 6.031 15.43 1 86.81 46 ASN B O 1
ATOM 1597 N N . ILE B 1 47 ? 6.645 6.324 17.125 1 85.69 47 ILE B N 1
ATOM 1598 C CA . ILE B 1 47 ? 6.539 4.941 17.578 1 85.69 47 ILE B CA 1
ATOM 1599 C C . ILE B 1 47 ? 5.086 4.629 17.938 1 85.69 47 ILE B C 1
ATOM 1601 O O . ILE B 1 47 ? 4.578 3.555 17.625 1 85.69 47 ILE B O 1
ATOM 1605 N N . LYS B 1 48 ? 4.414 5.469 18.609 1 88.44 48 LYS B N 1
ATOM 1606 C CA . LYS B 1 48 ? 3.043 5.223 19.047 1 88.44 48 LYS B CA 1
ATOM 1607 C C . LYS B 1 48 ? 2.113 5.035 17.844 1 88.44 48 LYS B C 1
ATOM 1609 O O . LYS B 1 48 ? 1.438 4.012 17.734 1 88.44 48 LYS B O 1
ATOM 1614 N N . ASN B 1 49 ? 2.148 5.957 16.984 1 88.31 49 ASN B N 1
ATOM 1615 C CA . ASN B 1 49 ? 1.292 5.887 15.805 1 88.31 49 ASN B CA 1
ATOM 1616 C C . ASN B 1 49 ? 1.653 4.703 14.914 1 88.31 49 ASN B C 1
ATOM 1618 O O . ASN B 1 49 ? 0.773 4.074 14.32 1 88.31 49 ASN B O 1
ATOM 1622 N N . SER B 1 50 ? 2.947 4.43 14.859 1 89.88 50 SER B N 1
ATOM 1623 C CA . SER B 1 50 ? 3.404 3.293 14.07 1 89.88 50 SER B CA 1
ATOM 1624 C C . SER B 1 50 ? 2.92 1.975 14.656 1 89.88 50 SER B C 1
ATOM 1626 O O . SER B 1 50 ? 2.578 1.046 13.922 1 89.88 50 SER B O 1
ATOM 1628 N N . ALA B 1 51 ? 2.883 1.924 15.945 1 92 51 ALA B N 1
ATOM 1629 C CA . ALA B 1 51 ? 2.398 0.716 16.609 1 92 51 ALA B CA 1
ATOM 1630 C C . ALA B 1 51 ? 0.916 0.493 16.328 1 92 51 ALA B C 1
ATOM 1632 O O . ALA B 1 51 ? 0.49 -0.634 16.062 1 92 51 ALA B O 1
ATOM 1633 N N . PHE B 1 52 ? 0.153 1.491 16.359 1 93.31 52 PHE B N 1
ATOM 1634 C CA . PHE B 1 52 ? -1.275 1.381 16.078 1 93.31 52 PHE B CA 1
ATOM 1635 C C . PHE B 1 52 ? -1.517 1.007 14.625 1 93.31 52 PHE B C 1
ATOM 1637 O O . PHE B 1 52 ? -2.41 0.213 14.32 1 93.31 52 PHE B O 1
ATOM 1644 N N . ALA B 1 53 ? -0.711 1.603 13.805 1 93.88 53 ALA B N 1
ATOM 1645 C CA . ALA B 1 53 ? -0.811 1.239 12.391 1 93.88 53 ALA B CA 1
ATOM 1646 C C . ALA B 1 53 ? -0.475 -0.234 12.18 1 93.88 53 ALA B C 1
ATOM 1648 O O . ALA B 1 53 ? -1.174 -0.937 11.445 1 93.88 53 ALA B O 1
ATOM 1649 N N . PHE B 1 54 ? 0.544 -0.655 12.852 1 96.12 54 PHE B N 1
ATOM 1650 C CA . PHE B 1 54 ? 0.98 -2.043 12.742 1 96.12 54 PHE B CA 1
ATOM 1651 C C . PHE B 1 54 ? -0.12 -2.992 13.203 1 96.12 54 PHE B C 1
ATOM 1653 O O . PHE B 1 54 ? -0.416 -3.979 12.523 1 96.12 54 PHE B O 1
ATOM 1660 N N . ILE B 1 55 ? -0.695 -2.682 14.273 1 96.56 55 ILE B N 1
ATOM 1661 C CA . ILE B 1 55 ? -1.763 -3.516 14.812 1 96.56 55 ILE B CA 1
ATOM 1662 C C . ILE B 1 55 ? -2.926 -3.572 13.82 1 96.56 55 ILE B C 1
ATOM 1664 O O . ILE B 1 55 ? -3.477 -4.645 13.562 1 96.56 55 ILE B O 1
ATOM 1668 N N . GLN B 1 56 ? -3.273 -2.5 13.312 1 97.5 56 GLN B N 1
ATOM 1669 C CA . GLN B 1 56 ? -4.41 -2.453 12.391 1 97.5 56 GLN B CA 1
ATOM 1670 C C . GLN B 1 56 ? -4.082 -3.15 11.078 1 97.5 56 GLN B C 1
ATOM 1672 O O . GLN B 1 56 ? -4.965 -3.732 10.438 1 97.5 56 GLN B O 1
ATOM 1677 N N . ILE B 1 57 ? -2.816 -3.166 10.688 1 98 57 ILE B N 1
ATOM 1678 C CA . ILE B 1 57 ? -2.393 -3.945 9.523 1 98 57 ILE B CA 1
ATOM 1679 C C . ILE B 1 57 ? -2.535 -5.438 9.828 1 98 57 ILE B C 1
ATOM 1681 O O . ILE B 1 57 ? -3.072 -6.191 9.016 1 98 57 ILE B O 1
ATOM 1685 N N . ILE B 1 58 ? -2.127 -5.824 11.008 1 97.81 58 ILE B N 1
ATOM 1686 C CA . ILE B 1 58 ? -2.25 -7.219 11.414 1 97.81 58 ILE B CA 1
ATOM 1687 C C . ILE B 1 58 ? -3.723 -7.613 11.469 1 97.81 58 ILE B C 1
ATOM 1689 O O . ILE B 1 58 ? -4.102 -8.688 10.992 1 97.81 58 ILE B O 1
ATOM 1693 N N . LEU B 1 59 ? -4.504 -6.793 11.977 1 97.81 59 LEU B N 1
ATOM 1694 C CA . LEU B 1 59 ? -5.934 -7.059 12.055 1 97.81 59 LEU B CA 1
ATOM 1695 C C . LEU B 1 59 ? -6.551 -7.109 10.656 1 97.81 59 LEU B C 1
ATOM 1697 O O . LEU B 1 59 ? -7.492 -7.867 10.414 1 97.81 59 LEU B O 1
ATOM 1701 N N . GLY B 1 60 ? -6.008 -6.309 9.789 1 98.06 60 GLY B N 1
ATOM 1702 C CA . GLY B 1 60 ? -6.434 -6.387 8.398 1 98.06 60 GLY B CA 1
ATOM 1703 C C . GLY B 1 60 ? -6.133 -7.727 7.754 1 98.06 60 GLY B C 1
ATOM 1704 O O . GLY B 1 60 ? -6.957 -8.266 7.012 1 98.06 60 GLY B O 1
ATOM 1705 N N . ILE B 1 61 ? -4.992 -8.195 8.023 1 98.06 61 ILE B N 1
ATOM 1706 C CA . ILE B 1 61 ? -4.621 -9.516 7.523 1 98.06 61 ILE B CA 1
ATOM 1707 C C . ILE B 1 61 ? -5.594 -10.562 8.055 1 98.06 61 ILE B C 1
ATOM 1709 O O . ILE B 1 61 ? -6.086 -11.406 7.301 1 98.06 61 ILE B O 1
ATOM 1713 N N . LEU B 1 62 ? -5.871 -10.477 9.312 1 97.75 62 LEU B N 1
ATOM 1714 C CA . LEU B 1 62 ? -6.816 -11.398 9.93 1 97.75 62 LEU B CA 1
ATOM 1715 C C . LEU B 1 62 ? -8.203 -11.258 9.305 1 97.75 62 LEU B C 1
ATOM 1717 O O . LEU B 1 62 ? -8.898 -12.25 9.086 1 97.75 62 LEU B O 1
ATOM 1721 N N . MET B 1 63 ? -8.586 -10.078 9.094 1 97.94 63 MET B N 1
ATOM 1722 C CA . MET B 1 63 ? -9.875 -9.844 8.445 1 97.94 63 MET B CA 1
ATOM 1723 C C . MET B 1 63 ? -9.906 -10.469 7.055 1 97.94 63 MET B C 1
ATOM 1725 O O . MET B 1 63 ? -10.945 -10.984 6.629 1 97.94 63 MET B O 1
ATOM 1729 N N . GLY B 1 64 ? -8.766 -10.352 6.32 1 97.62 64 GLY B N 1
ATOM 1730 C CA . GLY B 1 64 ? -8.68 -11.031 5.039 1 97.62 64 GLY B CA 1
ATOM 1731 C C . GLY B 1 64 ? -8.93 -12.523 5.137 1 97.62 64 GLY B C 1
ATOM 1732 O O . GLY B 1 64 ? -9.664 -13.094 4.328 1 97.62 64 GLY B O 1
ATOM 1733 N N . ALA B 1 65 ? -8.359 -13.125 6.121 1 97.44 65 ALA B N 1
ATOM 1734 C CA . ALA B 1 65 ? -8.57 -14.547 6.355 1 97.44 65 ALA B CA 1
ATOM 1735 C C . ALA B 1 65 ? -10.039 -14.844 6.652 1 97.44 65 ALA B C 1
ATOM 1737 O O . ALA B 1 65 ? -10.602 -15.82 6.145 1 97.44 65 ALA B O 1
ATOM 1738 N N . MET B 1 66 ? -10.625 -13.984 7.445 1 98.06 66 MET B N 1
ATOM 1739 C CA . MET B 1 66 ? -12.031 -14.172 7.793 1 98.06 66 MET B CA 1
ATOM 1740 C C . MET B 1 66 ? -12.922 -13.984 6.566 1 98.06 66 MET B C 1
ATOM 1742 O O . MET B 1 66 ? -13.922 -14.688 6.406 1 98.06 66 MET B O 1
ATOM 1746 N N . ILE B 1 67 ? -12.625 -13.008 5.773 1 97.69 67 ILE B N 1
ATOM 1747 C CA . ILE B 1 67 ? -13.383 -12.781 4.547 1 97.69 67 ILE B CA 1
ATOM 1748 C C . ILE B 1 67 ? -13.328 -14.031 3.668 1 97.69 67 ILE B C 1
ATOM 1750 O O . ILE B 1 67 ? -14.352 -14.484 3.156 1 97.69 67 ILE B O 1
ATOM 1754 N N . GLN B 1 68 ? -12.141 -14.531 3.531 1 96.44 68 GLN B N 1
ATOM 1755 C CA . GLN B 1 68 ? -11.977 -15.711 2.688 1 96.44 68 GLN B CA 1
ATOM 1756 C C . GLN B 1 68 ? -12.727 -16.906 3.266 1 96.44 68 GLN B C 1
ATOM 1758 O O . GLN B 1 68 ? -13.406 -17.641 2.535 1 96.44 68 GLN B O 1
ATOM 1763 N N . LEU B 1 69 ? -12.578 -17.172 4.562 1 96.88 69 LEU B N 1
ATOM 1764 C CA . LEU B 1 69 ? -13.234 -18.297 5.219 1 96.88 69 LEU B CA 1
ATOM 1765 C C . LEU B 1 69 ? -14.758 -18.172 5.125 1 96.88 69 LEU B C 1
ATOM 1767 O O . LEU B 1 69 ? -15.445 -19.141 4.797 1 96.88 69 LEU B O 1
ATOM 1771 N N . THR B 1 70 ? -15.219 -17.062 5.43 1 97.88 70 THR B N 1
ATOM 1772 C CA . THR B 1 70 ? -16.656 -16.828 5.355 1 97.88 70 THR B CA 1
ATOM 1773 C C . THR B 1 70 ? -17.141 -16.859 3.906 1 97.88 70 THR B C 1
ATOM 1775 O O . THR B 1 70 ? -18.25 -17.312 3.623 1 97.88 70 THR B O 1
ATOM 1778 N N . GLY B 1 71 ? -16.312 -16.359 3.059 1 96.75 71 GLY B N 1
ATOM 1779 C CA . GLY B 1 71 ? -16.641 -16.438 1.644 1 96.75 71 GLY B CA 1
ATOM 1780 C C . GLY B 1 71 ? -16.828 -17.859 1.154 1 96.75 71 GLY B C 1
ATOM 1781 O O . GLY B 1 71 ? -17.766 -18.141 0.394 1 96.75 71 GLY B O 1
ATOM 1782 N N . ILE B 1 72 ? -15.922 -18.719 1.55 1 95.06 72 ILE B N 1
ATOM 1783 C CA . ILE B 1 72 ? -16.031 -20.125 1.205 1 95.06 72 ILE B CA 1
ATOM 1784 C C . ILE B 1 72 ? -17.328 -20.703 1.772 1 95.06 72 ILE B C 1
ATOM 1786 O O . ILE B 1 72 ? -18.062 -21.391 1.064 1 95.06 72 ILE B O 1
ATOM 1790 N N . PHE B 1 73 ? -17.516 -20.406 3.01 1 97.19 73 PHE B N 1
ATOM 1791 C CA . PHE B 1 73 ? -18.719 -20.891 3.689 1 97.19 73 PHE B CA 1
ATOM 1792 C C . PHE B 1 73 ? -19.984 -20.406 2.982 1 97.19 73 PHE B C 1
ATOM 1794 O O . PHE B 1 73 ? -20.859 -21.203 2.641 1 97.19 73 PHE B O 1
ATOM 1801 N N . LEU B 1 74 ? -20.062 -19.156 2.754 1 97.31 74 LEU B N 1
ATOM 1802 C CA . LEU B 1 74 ? -21.234 -18.578 2.111 1 97.31 74 LEU B CA 1
ATOM 1803 C C . LEU B 1 74 ? -21.344 -19.031 0.66 1 97.31 74 LEU B C 1
ATOM 1805 O O . LEU B 1 74 ? -22.453 -19.156 0.124 1 97.31 74 LEU B O 1
ATOM 1809 N N . GLY B 1 75 ? -20.172 -19.25 0.097 1 96.38 75 GLY B N 1
ATOM 1810 C CA . GLY B 1 75 ? -20.156 -19.766 -1.267 1 96.38 75 GLY B CA 1
ATOM 1811 C C . GLY B 1 75 ? -20.859 -21.094 -1.419 1 96.38 75 GLY B C 1
ATOM 1812 O O . GLY B 1 75 ? -21.438 -21.375 -2.471 1 96.38 75 GLY B O 1
ATOM 1813 N N . SER B 1 76 ? -20.828 -21.906 -0.448 1 97.31 76 SER B N 1
ATOM 1814 C CA . SER B 1 76 ? -21.484 -23.219 -0.464 1 97.31 76 SER B CA 1
ATOM 1815 C C . SER B 1 76 ? -23 -23.062 -0.522 1 97.31 76 SER B C 1
ATOM 1817 O O . SER B 1 76 ? -23.703 -23.969 -0.987 1 97.31 76 SER B O 1
ATOM 1819 N N . TYR B 1 77 ? -23.531 -21.906 -0.164 1 96.81 77 TYR B N 1
ATOM 1820 C CA . TYR B 1 77 ? -24.969 -21.688 -0.132 1 96.81 77 TYR B CA 1
ATOM 1821 C C . TYR B 1 77 ? -25.391 -20.719 -1.224 1 96.81 77 TYR B C 1
ATOM 1823 O O . TYR B 1 77 ? -26.484 -20.844 -1.787 1 96.81 77 TYR B O 1
ATOM 1831 N N . LEU B 1 78 ? -24.5 -19.75 -1.515 1 96.62 78 LEU B N 1
ATOM 1832 C CA . LEU B 1 78 ? -24.891 -18.641 -2.377 1 96.62 78 LEU B CA 1
ATOM 1833 C C . LEU B 1 78 ? -24.156 -18.688 -3.705 1 96.62 78 LEU B C 1
ATOM 1835 O O . LEU B 1 78 ? -24.406 -17.875 -4.594 1 96.62 78 LEU B O 1
ATOM 1839 N N . GLY B 1 79 ? -23.328 -19.672 -3.822 1 95.12 79 GLY B N 1
ATOM 1840 C CA . GLY B 1 79 ? -22.531 -19.734 -5.035 1 95.12 79 GLY B CA 1
ATOM 1841 C C . GLY B 1 79 ? -21.547 -18.594 -5.172 1 95.12 79 GLY B C 1
ATOM 1842 O O . GLY B 1 79 ? -20.844 -18.25 -4.219 1 95.12 79 GLY B O 1
ATOM 1843 N N . ALA B 1 80 ? -21.562 -17.969 -6.379 1 92.19 80 ALA B N 1
ATOM 1844 C CA . ALA B 1 80 ? -20.547 -16.984 -6.73 1 92.19 80 ALA B CA 1
ATOM 1845 C C . ALA B 1 80 ? -20.719 -15.703 -5.922 1 92.19 80 ALA B C 1
ATOM 1847 O O . ALA B 1 80 ? -19.766 -14.945 -5.73 1 92.19 80 ALA B O 1
ATOM 1848 N N . ILE B 1 81 ? -21.844 -15.445 -5.441 1 94.44 81 ILE B N 1
ATOM 1849 C CA . ILE B 1 81 ? -22.094 -14.188 -4.738 1 94.44 81 ILE B CA 1
ATOM 1850 C C . ILE B 1 81 ? -21.641 -14.312 -3.281 1 94.44 81 ILE B C 1
ATOM 1852 O O . ILE B 1 81 ? -21.594 -13.32 -2.555 1 94.44 81 ILE B O 1
ATOM 1856 N N . GLY B 1 82 ? -21.219 -15.492 -2.859 1 96.88 82 GLY B N 1
ATOM 1857 C CA . GLY B 1 82 ? -20.797 -15.734 -1.49 1 96.88 82 GLY B CA 1
ATOM 1858 C C . GLY B 1 82 ? -19.641 -14.852 -1.06 1 96.88 82 GLY B C 1
ATOM 1859 O O . GLY B 1 82 ? -19.688 -14.234 0.006 1 96.88 82 GLY B O 1
ATOM 1860 N N . LEU B 1 83 ? -18.688 -14.766 -1.865 1 95.56 83 LEU B N 1
ATOM 1861 C CA . LEU B 1 83 ? -17.5 -13.977 -1.516 1 95.56 83 LEU B CA 1
ATOM 1862 C C . LEU B 1 83 ? -17.844 -12.492 -1.47 1 95.56 83 LEU B C 1
ATOM 1864 O O . LEU B 1 83 ? -17.516 -11.805 -0.5 1 95.56 83 LEU B O 1
ATOM 1868 N N . PRO B 1 84 ? -18.547 -11.977 -2.465 1 96.88 84 PRO B N 1
ATOM 1869 C CA . PRO B 1 84 ? -18.953 -10.562 -2.402 1 96.88 84 PRO B CA 1
ATOM 1870 C C . PRO B 1 84 ? -19.781 -10.242 -1.154 1 96.88 84 PRO B C 1
ATOM 1872 O O . PRO B 1 84 ? -19.641 -9.156 -0.583 1 96.88 84 PRO B O 1
ATOM 1875 N N . VAL B 1 85 ? -20.562 -11.117 -0.763 1 97.94 85 VAL B N 1
ATOM 1876 C CA . VAL B 1 85 ? -21.359 -10.906 0.442 1 97.94 85 VAL B CA 1
ATOM 1877 C C . VAL B 1 85 ? -20.438 -10.867 1.665 1 97.94 85 VAL B C 1
ATOM 1879 O O . VAL B 1 85 ? -20.625 -10.031 2.555 1 97.94 85 VAL B O 1
ATOM 1882 N N . SER B 1 86 ? -19.531 -11.797 1.697 1 98.5 86 SER B N 1
ATOM 1883 C CA . SER B 1 86 ? -18.547 -11.789 2.773 1 98.5 86 SER B CA 1
ATOM 1884 C C . SER B 1 86 ? -17.797 -10.461 2.824 1 98.5 86 SER B C 1
ATOM 1886 O O . SER B 1 86 ? -17.641 -9.875 3.896 1 98.5 86 SER B O 1
ATOM 1888 N N . ILE B 1 87 ? -17.391 -9.992 1.719 1 98.12 87 ILE B N 1
ATOM 1889 C CA . ILE B 1 87 ? -16.656 -8.727 1.615 1 98.12 87 ILE B CA 1
ATOM 1890 C C . ILE B 1 87 ? -17.562 -7.586 2.09 1 98.12 87 ILE B C 1
ATOM 1892 O O . ILE B 1 87 ? -17.109 -6.723 2.854 1 98.12 87 ILE B O 1
ATOM 1896 N N . PHE B 1 88 ? -18.781 -7.625 1.704 1 98.38 88 PHE B N 1
ATOM 1897 C CA . PHE B 1 88 ? -19.734 -6.613 2.111 1 98.38 88 PHE B CA 1
ATOM 1898 C C . PHE B 1 88 ? -19.828 -6.527 3.631 1 98.38 88 PHE B C 1
ATOM 1900 O O . PHE B 1 88 ? -19.781 -5.438 4.199 1 98.38 88 PHE B O 1
ATOM 1907 N N . ILE B 1 89 ? -19.906 -7.621 4.211 1 98.44 89 ILE B N 1
ATOM 1908 C CA . ILE B 1 89 ? -20.078 -7.695 5.656 1 98.44 89 ILE B CA 1
ATOM 1909 C C . ILE B 1 89 ? -18.828 -7.16 6.359 1 98.44 89 ILE B C 1
ATOM 1911 O O . ILE B 1 89 ? -18.922 -6.277 7.219 1 98.44 89 ILE B O 1
ATOM 1915 N N . PHE B 1 90 ? -17.688 -7.605 5.973 1 98.56 90 PHE B N 1
ATOM 1916 C CA . PHE B 1 90 ? -16.469 -7.289 6.703 1 98.56 90 PHE B CA 1
ATOM 1917 C C . PHE B 1 90 ? -15.984 -5.883 6.371 1 98.56 90 PHE B C 1
ATOM 1919 O O . PHE B 1 90 ? -15.547 -5.148 7.254 1 98.56 90 PHE B O 1
ATOM 1926 N N . ILE B 1 91 ? -16.047 -5.469 5.133 1 98.19 91 ILE B N 1
ATOM 1927 C CA . ILE B 1 91 ? -15.664 -4.105 4.781 1 98.19 91 ILE B CA 1
ATOM 1928 C C . ILE B 1 91 ? -16.672 -3.121 5.371 1 98.19 91 ILE B C 1
ATOM 1930 O O . ILE B 1 91 ? -16.281 -2.055 5.859 1 98.19 91 ILE B O 1
ATOM 1934 N N . GLY B 1 92 ? -17.938 -3.473 5.328 1 98.06 92 GLY B N 1
ATOM 1935 C CA . GLY B 1 92 ? -18.953 -2.645 5.977 1 98.06 92 GLY B CA 1
ATOM 1936 C C . GLY B 1 92 ? -18.719 -2.471 7.465 1 98.06 92 GLY B C 1
ATOM 1937 O O . GLY B 1 92 ? -18.938 -1.392 8.016 1 98.06 92 GLY B O 1
ATOM 1938 N N . SER B 1 93 ? -18.234 -3.49 8.094 1 98 93 SER B N 1
ATOM 1939 C CA . SER B 1 93 ? -18.031 -3.449 9.539 1 98 93 SER B CA 1
ATOM 1940 C C . SER B 1 93 ? -16.953 -2.428 9.914 1 98 93 SER B C 1
ATOM 1942 O O . SER B 1 93 ? -16.906 -1.97 11.055 1 98 93 SER B O 1
ATOM 1944 N N . LEU B 1 94 ? -16.109 -2.066 8.977 1 97.56 94 LEU B N 1
ATOM 1945 C CA . LEU B 1 94 ? -15.047 -1.108 9.25 1 97.56 94 LEU B CA 1
ATOM 1946 C C . LEU B 1 94 ? -15.617 0.256 9.617 1 97.56 94 LEU B C 1
ATOM 1948 O O . LEU B 1 94 ? -14.984 1.031 10.336 1 97.56 94 LEU B O 1
ATOM 1952 N N . ALA B 1 95 ? -16.844 0.556 9.102 1 96.31 95 ALA B N 1
ATOM 1953 C CA . ALA B 1 95 ? -17.5 1.814 9.461 1 96.31 95 ALA B CA 1
ATOM 1954 C C . ALA B 1 95 ? -17.719 1.901 10.969 1 96.31 95 ALA B C 1
ATOM 1956 O O . ALA B 1 95 ? -17.578 2.973 11.562 1 96.31 95 ALA B O 1
ATOM 1957 N N . TYR B 1 96 ? -18.031 0.749 11.578 1 96.94 96 TYR B N 1
ATOM 1958 C CA . TYR B 1 96 ? -18.25 0.7 13.023 1 96.94 96 TYR B CA 1
ATOM 1959 C C . TYR B 1 96 ? -16.922 0.594 13.773 1 96.94 96 TYR B C 1
ATOM 1961 O O . TYR B 1 96 ? -16.734 1.265 14.789 1 96.94 96 TYR B O 1
ATOM 1969 N N . ILE B 1 97 ? -16.047 -0.198 13.305 1 96.75 97 ILE B N 1
ATOM 1970 C CA . ILE B 1 97 ? -14.75 -0.432 13.953 1 96.75 97 ILE B CA 1
ATOM 1971 C C . ILE B 1 97 ? -13.953 0.87 14 1 96.75 97 ILE B C 1
ATOM 1973 O O . ILE B 1 97 ? -13.281 1.156 14.992 1 96.75 97 ILE B O 1
ATOM 1977 N N . SER B 1 98 ? -14.086 1.65 12.945 1 94.56 98 SER B N 1
ATOM 1978 C CA . SER B 1 98 ? -13.312 2.879 12.836 1 94.56 98 SER B CA 1
ATOM 1979 C C . SER B 1 98 ? -13.75 3.908 13.867 1 94.56 98 SER B C 1
ATOM 1981 O O . SER B 1 98 ? -13.07 4.91 14.086 1 94.56 98 SER B O 1
ATOM 1983 N N . LYS B 1 99 ? -14.844 3.658 14.57 1 94.88 99 LYS B N 1
ATOM 1984 C CA . LYS B 1 99 ? -15.289 4.551 15.633 1 94.88 99 LYS B CA 1
ATOM 1985 C C . LYS B 1 99 ? -14.5 4.312 16.922 1 94.88 99 LYS B C 1
ATOM 1987 O O . LYS B 1 99 ? -14.508 5.152 17.828 1 94.88 99 LYS B O 1
ATOM 1992 N N . ILE B 1 100 ? -13.859 3.168 16.953 1 94.88 100 ILE B N 1
ATOM 1993 C CA . ILE B 1 100 ? -12.953 2.898 18.062 1 94.88 100 ILE B CA 1
ATOM 1994 C C . ILE B 1 100 ? -11.633 3.633 17.844 1 94.88 100 ILE B C 1
ATOM 1996 O O . ILE B 1 100 ? -10.953 3.412 16.844 1 94.88 100 ILE B O 1
ATOM 2000 N N . LYS B 1 101 ? -11.18 4.457 18.75 1 93.25 101 LYS B N 1
ATOM 2001 C CA . LYS B 1 101 ? -10.062 5.387 18.625 1 93.25 101 LYS B CA 1
ATOM 2002 C C . LYS B 1 101 ? -8.789 4.66 18.188 1 93.25 101 LYS B C 1
ATOM 2004 O O . LYS B 1 101 ? -8.094 5.105 17.281 1 93.25 101 LYS B O 1
ATOM 2009 N N . SER B 1 102 ? -8.484 3.525 18.797 1 92.44 102 SER B N 1
ATOM 2010 C CA . SER B 1 102 ? -7.246 2.803 18.547 1 92.44 102 SER B CA 1
ATOM 2011 C C . SER B 1 102 ? -7.34 1.975 17.266 1 92.44 102 SER B C 1
ATOM 2013 O O . SER B 1 102 ? -6.344 1.417 16.797 1 92.44 102 SER B O 1
ATOM 2015 N N . LEU B 1 103 ? -8.477 1.924 16.625 1 95.75 103 LEU B N 1
ATOM 2016 C CA . LEU B 1 103 ? -8.711 1.11 15.438 1 95.75 103 LEU B CA 1
ATOM 2017 C C . LEU B 1 103 ? -9.336 1.94 14.32 1 95.75 103 LEU B C 1
ATOM 2019 O O . LEU B 1 103 ? -10.109 1.42 13.516 1 95.75 103 LEU B O 1
ATOM 2023 N N . SER B 1 104 ? -8.969 3.182 14.32 1 95.19 104 SER B N 1
ATOM 2024 C CA . SER B 1 104 ? -9.758 4.117 13.531 1 95.19 104 SER B CA 1
ATOM 2025 C C . SER B 1 104 ? -9.117 4.379 12.172 1 95.19 104 SER B C 1
ATOM 2027 O O . SER B 1 104 ? -9.664 5.125 11.359 1 95.19 104 SER B O 1
ATOM 2029 N N . THR B 1 105 ? -7.965 3.781 11.938 1 94.31 105 THR B N 1
ATOM 2030 C CA . THR B 1 105 ? -7.262 4.066 10.695 1 94.31 105 THR B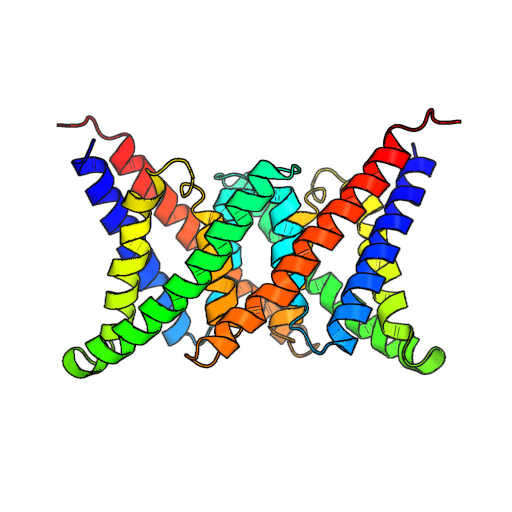 CA 1
ATOM 2031 C C . THR B 1 105 ? -7.645 3.055 9.617 1 94.31 105 THR B C 1
ATOM 2033 O O . THR B 1 105 ? -6.938 2.066 9.406 1 94.31 105 THR B O 1
ATOM 2036 N N . ILE B 1 106 ? -8.602 3.4 8.805 1 95.25 106 ILE B N 1
ATOM 2037 C CA . ILE B 1 106 ? -9.172 2.486 7.824 1 95.25 106 ILE B CA 1
ATOM 2038 C C . ILE B 1 106 ? -8.125 2.129 6.777 1 95.25 106 ILE B C 1
ATOM 2040 O O . ILE B 1 106 ? -7.945 0.955 6.441 1 95.25 106 ILE B O 1
ATOM 2044 N N . PRO B 1 107 ? -7.363 3.098 6.32 1 95.06 107 PRO B N 1
ATOM 2045 C CA . PRO B 1 107 ? -6.348 2.742 5.328 1 95.06 107 PRO B CA 1
ATOM 2046 C C . PRO B 1 107 ? -5.359 1.697 5.84 1 95.06 107 PRO B C 1
ATOM 2048 O O . PRO B 1 107 ? -4.879 0.863 5.07 1 95.06 107 PRO B O 1
ATOM 2051 N N . ALA B 1 108 ? -5.047 1.702 7.078 1 96.62 108 ALA B N 1
ATOM 2052 C CA . ALA B 1 108 ? -4.137 0.708 7.637 1 96.62 108 ALA B CA 1
ATOM 2053 C C . ALA B 1 108 ? -4.746 -0.691 7.574 1 96.62 108 ALA B C 1
ATOM 2055 O O . ALA B 1 108 ? -4.051 -1.663 7.266 1 96.62 108 ALA B O 1
ATOM 2056 N N . TRP B 1 109 ? -6.016 -0.824 7.848 1 97.38 109 TRP B N 1
ATOM 2057 C CA . TRP B 1 109 ? -6.719 -2.092 7.691 1 97.38 109 TRP B CA 1
ATOM 2058 C C . TRP B 1 109 ? -6.609 -2.605 6.262 1 97.38 109 TRP B C 1
ATOM 2060 O O . TRP B 1 109 ? -6.348 -3.789 6.039 1 97.38 109 TRP B O 1
ATOM 2070 N N . PHE B 1 110 ? -6.73 -1.728 5.426 1 97.44 110 PHE B N 1
ATOM 2071 C CA . PHE B 1 110 ? -6.699 -2.107 4.02 1 97.44 110 PHE B CA 1
ATOM 2072 C C . PHE B 1 110 ? -5.293 -2.516 3.6 1 97.44 110 PHE B C 1
ATOM 2074 O O . PHE B 1 110 ? -5.121 -3.393 2.748 1 97.44 110 PHE B O 1
ATOM 2081 N N . LEU B 1 111 ? -4.305 -1.874 4.168 1 97.06 111 LEU B N 1
ATOM 2082 C CA . LEU B 1 111 ? -2.953 -2.334 3.873 1 97.06 111 LEU B CA 1
ATOM 2083 C C . LEU B 1 111 ? -2.779 -3.797 4.27 1 97.06 111 LEU B C 1
ATOM 2085 O O . LEU B 1 111 ? -2.113 -4.559 3.566 1 97.06 111 LEU B O 1
ATOM 2089 N N . GLY B 1 112 ? -3.387 -4.172 5.406 1 97.81 112 GLY B N 1
ATOM 2090 C CA . GLY B 1 112 ? -3.383 -5.57 5.793 1 97.81 112 GLY B CA 1
ATOM 2091 C C . GLY B 1 112 ? -4.129 -6.461 4.816 1 97.81 112 GLY B C 1
ATOM 2092 O O . GLY B 1 112 ? -3.654 -7.547 4.477 1 97.81 112 GLY B O 1
ATOM 2093 N N . LEU B 1 113 ? -5.25 -6.008 4.402 1 97.31 113 LEU B N 1
ATOM 2094 C CA . LEU B 1 113 ? -6.035 -6.738 3.412 1 97.31 113 LEU B CA 1
ATOM 2095 C C . LEU B 1 113 ? -5.258 -6.891 2.107 1 97.31 113 LEU B C 1
ATOM 2097 O O . LEU B 1 113 ? -5.293 -7.953 1.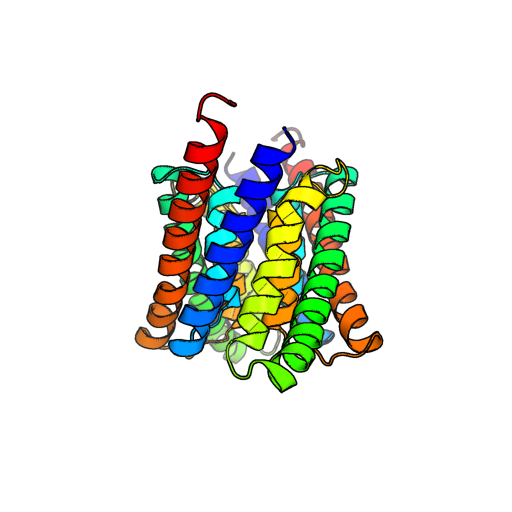48 1 97.31 113 LEU B O 1
ATOM 2101 N N . ILE B 1 114 ? -4.562 -5.852 1.723 1 97.25 114 ILE B N 1
ATOM 2102 C CA . ILE B 1 114 ? -3.721 -5.867 0.531 1 97.25 114 ILE B CA 1
ATOM 2103 C C . ILE B 1 114 ? -2.65 -6.945 0.668 1 97.25 114 ILE B C 1
ATOM 2105 O O . ILE B 1 114 ? -2.436 -7.738 -0.253 1 97.25 114 ILE B O 1
ATOM 2109 N N . VAL B 1 115 ? -2.037 -6.977 1.791 1 97.44 115 VAL B N 1
ATOM 2110 C CA . VAL B 1 115 ? -0.997 -7.969 2.039 1 97.44 115 VAL B CA 1
ATOM 2111 C C . VAL B 1 115 ? -1.587 -9.375 1.938 1 97.44 115 VAL B C 1
ATOM 2113 O O . VAL B 1 115 ? -1.033 -10.242 1.258 1 97.44 115 VAL B O 1
ATOM 2116 N N . PHE B 1 116 ? -2.742 -9.617 2.537 1 96.94 116 PHE B N 1
ATOM 2117 C CA . PHE B 1 116 ? -3.371 -10.938 2.551 1 96.94 116 PHE B CA 1
ATOM 2118 C C . PHE B 1 116 ? -3.74 -11.375 1.14 1 96.94 116 PHE B C 1
ATOM 2120 O O . PHE B 1 116 ? -3.4 -12.477 0.719 1 96.94 116 PHE B O 1
ATOM 2127 N N . PHE B 1 117 ? -4.336 -10.555 0.462 1 94.19 117 PHE B N 1
ATOM 2128 C CA . PHE B 1 117 ? -4.863 -10.93 -0.844 1 94.19 117 PHE B CA 1
ATOM 2129 C C . PHE B 1 117 ? -3.764 -10.898 -1.899 1 94.19 117 PHE B C 1
ATOM 2131 O O . PHE B 1 117 ? -3.906 -11.484 -2.973 1 94.19 117 PHE B O 1
ATOM 2138 N N . GLY B 1 118 ? -2.75 -10.125 -1.643 1 94.94 118 GLY B N 1
ATOM 2139 C CA . GLY B 1 118 ? -1.6 -10.164 -2.531 1 94.94 118 GLY B CA 1
ATOM 2140 C C . GLY B 1 118 ? -0.761 -11.414 -2.377 1 94.94 118 GLY B C 1
ATOM 2141 O O . GLY B 1 118 ? -0.287 -11.977 -3.365 1 94.94 118 GLY B O 1
ATOM 2142 N N . ILE B 1 119 ? -0.6 -11.789 -1.174 1 95 119 ILE B N 1
ATOM 2143 C CA . ILE B 1 119 ? 0.245 -12.938 -0.867 1 95 119 ILE B CA 1
ATOM 2144 C C . ILE B 1 119 ? -0.561 -14.227 -1.024 1 95 119 ILE B C 1
ATOM 2146 O O . ILE B 1 119 ? -0.018 -15.258 -1.421 1 95 119 ILE B O 1
ATOM 2150 N N . HIS B 1 120 ? -1.828 -14.18 -0.72 1 93.38 120 HIS B N 1
ATOM 2151 C CA . HIS B 1 120 ? -2.689 -15.352 -0.689 1 93.38 120 HIS B CA 1
ATOM 2152 C C . HIS B 1 120 ? -2.084 -16.453 0.173 1 93.38 120 HIS B C 1
ATOM 2154 O O . HIS B 1 120 ? -1.889 -17.578 -0.297 1 93.38 120 HIS B O 1
ATOM 2160 N N . PRO B 1 121 ? -1.907 -16.156 1.419 1 93.75 121 PRO B N 1
ATOM 2161 C CA . PRO B 1 121 ? -1.298 -17.156 2.301 1 93.75 121 PRO B CA 1
ATOM 2162 C C . PRO B 1 121 ? -2.219 -18.344 2.572 1 93.75 121 PRO B C 1
ATOM 2164 O O . PRO B 1 121 ? -3.432 -18.25 2.365 1 93.75 121 PRO B O 1
ATOM 2167 N N . LYS B 1 122 ? -1.542 -19.547 2.957 1 94.56 122 LYS B N 1
ATOM 2168 C CA . LYS B 1 122 ? -2.367 -20.625 3.51 1 94.56 122 LYS B CA 1
ATOM 2169 C C . LYS B 1 122 ? -3.146 -20.141 4.73 1 94.56 122 LYS B C 1
ATOM 2171 O O . LYS B 1 122 ? -2.656 -19.312 5.5 1 94.56 122 LYS B O 1
ATOM 2176 N N . LEU B 1 123 ? -4.336 -20.656 4.863 1 94.25 123 LEU B N 1
ATOM 2177 C CA . LEU B 1 123 ? -5.168 -20.297 6.004 1 94.25 123 LEU B CA 1
ATOM 2178 C C . LEU B 1 123 ? -4.77 -21.094 7.242 1 94.25 123 LEU B C 1
ATOM 2180 O O . LEU B 1 123 ? -5.551 -21.906 7.734 1 94.25 123 LEU B O 1
ATOM 2184 N N . GLU B 1 124 ? -3.564 -20.906 7.625 1 94.62 124 GLU B N 1
ATOM 2185 C CA . GLU B 1 124 ? -2.959 -21.484 8.82 1 94.62 124 GLU B CA 1
ATOM 2186 C C . GLU B 1 124 ? -2.307 -20.422 9.688 1 94.62 124 GLU B C 1
ATOM 2188 O O . GLU B 1 124 ? -1.712 -19.469 9.172 1 94.62 124 GLU B O 1
ATOM 2193 N N . PRO B 1 125 ? -2.463 -20.578 10.969 1 92.06 125 PRO B N 1
ATOM 2194 C CA . PRO B 1 125 ? -1.927 -19.562 11.883 1 92.06 125 PRO B CA 1
ATOM 2195 C C . PRO B 1 125 ? -0.452 -19.25 11.625 1 92.06 125 PRO B C 1
ATOM 2197 O O . PRO B 1 125 ? -0.044 -18.094 11.641 1 92.06 125 PRO B O 1
ATOM 2200 N N . LEU B 1 126 ? 0.289 -20.266 11.391 1 91.5 126 LEU B N 1
ATOM 2201 C CA . LEU B 1 126 ? 1.722 -20.062 11.195 1 91.5 126 LEU B CA 1
ATOM 2202 C C . LEU B 1 126 ? 1.991 -19.25 9.938 1 91.5 126 LEU B C 1
ATOM 2204 O O . LEU B 1 126 ? 2.869 -18.375 9.938 1 91.5 126 LEU B O 1
ATOM 2208 N N . SER B 1 127 ? 1.269 -19.547 8.891 1 93.31 127 SER B N 1
ATOM 2209 C CA . SER B 1 127 ? 1.423 -18.828 7.633 1 93.31 127 SER B CA 1
ATOM 2210 C C . SER B 1 127 ? 1.05 -17.359 7.793 1 93.31 127 SER B C 1
ATOM 2212 O O . SER B 1 127 ? 1.698 -16.484 7.219 1 93.31 127 SER B O 1
ATOM 2214 N N . LEU B 1 128 ? 0.088 -17.078 8.547 1 93.56 128 LEU B N 1
ATOM 2215 C CA . LEU B 1 128 ? -0.349 -15.703 8.805 1 93.56 128 LEU B CA 1
ATOM 2216 C C . LEU B 1 128 ? 0.661 -14.969 9.672 1 93.56 128 LEU B C 1
ATOM 2218 O O . LEU B 1 128 ? 0.97 -13.797 9.422 1 93.56 128 LEU B O 1
ATOM 2222 N N . LEU B 1 129 ? 1.162 -15.672 10.578 1 91.62 129 LEU B N 1
ATOM 2223 C CA . LEU B 1 129 ? 2.148 -15.094 11.477 1 91.62 129 LEU B CA 1
ATOM 2224 C C . LEU B 1 129 ? 3.436 -14.758 10.734 1 91.62 129 LEU B C 1
ATOM 2226 O O . LEU B 1 129 ? 4.109 -13.773 11.055 1 91.62 129 LEU B O 1
ATOM 2230 N N . GLU B 1 130 ? 3.76 -15.578 9.781 1 94.19 130 GLU B N 1
ATOM 2231 C CA . GLU B 1 130 ? 4.977 -15.375 9 1 94.19 130 GLU B CA 1
ATOM 2232 C C . GLU B 1 130 ? 4.938 -14.055 8.242 1 94.19 130 GLU B C 1
ATOM 2234 O O . GLU B 1 130 ? 5.984 -13.453 7.973 1 94.19 130 GLU B O 1
ATOM 2239 N N . LEU B 1 131 ? 3.762 -13.547 7.977 1 95.88 131 LEU B N 1
ATOM 2240 C CA . LEU B 1 131 ? 3.629 -12.266 7.289 1 95.88 131 LEU B CA 1
ATOM 2241 C C . LEU B 1 131 ? 4.02 -11.109 8.203 1 95.88 131 LEU B C 1
ATOM 2243 O O . LEU B 1 131 ? 4.363 -10.023 7.73 1 95.88 131 LEU B O 1
ATOM 2247 N N . GLY B 1 132 ? 4 -11.359 9.484 1 96.5 132 GLY B N 1
ATOM 2248 C CA . GLY B 1 132 ? 4.359 -10.344 10.461 1 96.5 132 GLY B CA 1
ATOM 2249 C C . GLY B 1 132 ? 5.844 -10.023 10.461 1 96.5 132 GLY B C 1
ATOM 2250 O O . GLY B 1 132 ? 6.242 -8.922 10.844 1 96.5 132 GLY B O 1
ATOM 2251 N N . VAL B 1 133 ? 6.629 -10.953 10.023 1 96.25 133 VAL B N 1
ATOM 2252 C CA . VAL B 1 133 ? 8.078 -10.797 10.117 1 96.25 133 VAL B CA 1
ATOM 2253 C C . VAL B 1 133 ? 8.539 -9.688 9.18 1 96.25 133 VAL B C 1
ATOM 2255 O O . VAL B 1 133 ? 9.156 -8.711 9.625 1 96.25 133 VAL B O 1
ATOM 2258 N N . PRO B 1 134 ? 8.195 -9.812 7.895 1 97.81 134 PRO B N 1
ATOM 2259 C CA . PRO B 1 134 ? 8.633 -8.703 7.043 1 97.81 134 PRO B CA 1
ATOM 2260 C C . PRO B 1 134 ? 7.996 -7.371 7.441 1 97.81 134 PRO B C 1
ATOM 2262 O O . PRO B 1 134 ? 8.617 -6.316 7.289 1 97.81 134 PRO B O 1
ATOM 2265 N N . LEU B 1 135 ? 6.859 -7.379 8.008 1 98 135 LEU B N 1
ATOM 2266 C CA . LEU B 1 135 ? 6.211 -6.148 8.445 1 98 135 LEU B CA 1
ATOM 2267 C C . LEU B 1 135 ? 6.992 -5.504 9.586 1 98 135 LEU B C 1
ATOM 2269 O O . LEU B 1 135 ? 7.215 -4.289 9.586 1 98 135 LEU B O 1
ATOM 2273 N N . ILE B 1 136 ? 7.367 -6.34 10.484 1 97.06 136 ILE B N 1
ATOM 2274 C CA . ILE B 1 136 ? 8.141 -5.852 11.625 1 97.06 136 ILE B CA 1
ATOM 2275 C C . ILE B 1 136 ? 9.445 -5.23 11.125 1 97.06 136 ILE B C 1
ATOM 2277 O O . ILE B 1 136 ? 9.805 -4.117 11.523 1 97.06 136 ILE B O 1
ATOM 2281 N N . PHE B 1 137 ? 10.07 -5.859 10.273 1 97.19 137 PHE B N 1
ATOM 2282 C CA . PHE B 1 137 ? 11.352 -5.379 9.773 1 97.19 137 PHE B CA 1
ATOM 2283 C C . PHE B 1 137 ? 11.172 -4.121 8.938 1 97.19 137 PHE B C 1
ATOM 2285 O O . PHE B 1 137 ? 12.031 -3.24 8.93 1 97.19 137 PHE B O 1
ATOM 2292 N N . GLY B 1 138 ? 10.016 -4.059 8.234 1 97.44 138 GLY B N 1
ATOM 2293 C CA . GLY B 1 138 ? 9.719 -2.822 7.527 1 97.44 138 GLY B CA 1
ATOM 2294 C C . GLY B 1 138 ? 9.641 -1.614 8.445 1 97.44 138 GLY B C 1
ATOM 2295 O O . GLY B 1 138 ? 10.234 -0.573 8.156 1 97.44 138 GLY B O 1
ATOM 2296 N N . PHE B 1 139 ? 8.992 -1.791 9.516 1 96.75 139 PHE B N 1
ATOM 2297 C CA . PHE B 1 139 ? 8.859 -0.704 10.477 1 96.75 139 PHE B CA 1
ATOM 2298 C C . PHE B 1 139 ? 10.203 -0.367 11.102 1 96.75 139 PHE B C 1
ATOM 2300 O O . PHE B 1 139 ? 10.523 0.805 11.32 1 96.75 139 PHE B O 1
ATOM 2307 N N . ILE B 1 140 ? 10.984 -1.354 11.383 1 96.19 140 ILE B N 1
ATOM 2308 C CA . ILE B 1 140 ? 12.297 -1.151 11.977 1 96.19 140 ILE B CA 1
ATOM 2309 C C . ILE B 1 140 ? 13.188 -0.375 11.008 1 96.19 140 ILE B C 1
ATOM 2311 O O . ILE B 1 140 ? 13.812 0.617 11.391 1 96.19 140 ILE B O 1
ATOM 2315 N N . PHE B 1 141 ? 13.234 -0.776 9.805 1 97.19 141 PHE B N 1
ATOM 2316 C CA . PHE B 1 141 ? 14.062 -0.105 8.812 1 97.19 141 PHE B CA 1
ATOM 2317 C C . PHE B 1 141 ? 13.594 1.329 8.594 1 97.19 141 PHE B C 1
ATOM 2319 O O . PHE B 1 141 ? 14.414 2.236 8.43 1 97.19 141 PHE B O 1
ATOM 2326 N N . ALA B 1 142 ? 12.297 1.436 8.555 1 96.62 142 ALA B N 1
ATOM 2327 C CA . ALA B 1 142 ? 11.766 2.785 8.383 1 96.62 142 ALA B CA 1
ATOM 2328 C C . ALA B 1 142 ? 12.188 3.695 9.531 1 96.62 142 ALA B C 1
ATOM 2330 O O . ALA B 1 142 ? 12.602 4.836 9.305 1 96.62 142 ALA B O 1
ATOM 2331 N N . PHE B 1 143 ? 12.047 3.205 10.727 1 95.69 143 PHE B N 1
ATOM 2332 C CA . PHE B 1 143 ? 12.43 3.961 11.906 1 95.69 143 PHE B CA 1
ATOM 2333 C C . PHE B 1 143 ? 13.906 4.32 11.867 1 95.69 143 PHE B C 1
ATOM 2335 O O . PHE B 1 143 ? 14.281 5.469 12.117 1 95.69 143 PHE B O 1
ATOM 2342 N N . LEU B 1 144 ? 14.758 3.404 11.562 1 96.38 144 LEU B N 1
ATOM 2343 C CA . LEU B 1 144 ? 16.203 3.629 11.5 1 96.38 144 LEU B CA 1
ATOM 2344 C C . LEU B 1 144 ? 16.547 4.613 10.383 1 96.38 144 LEU B C 1
ATOM 2346 O O . LEU B 1 144 ? 17.391 5.496 10.57 1 96.38 144 LEU B O 1
ATOM 2350 N N . ASN B 1 145 ? 15.969 4.387 9.258 1 96.12 145 ASN B N 1
ATOM 2351 C CA . ASN B 1 145 ? 16.156 5.293 8.133 1 96.12 145 ASN B CA 1
ATOM 2352 C C . ASN B 1 145 ? 15.781 6.727 8.5 1 96.12 145 ASN B C 1
ATOM 2354 O O . ASN B 1 145 ? 16.531 7.66 8.227 1 96.12 145 ASN B O 1
ATOM 2358 N N . ASP B 1 146 ? 14.633 6.867 9.094 1 94.81 146 ASP B N 1
ATOM 2359 C CA . ASP B 1 146 ? 14.141 8.18 9.5 1 94.81 146 ASP B CA 1
ATOM 2360 C C . ASP B 1 146 ? 15.078 8.828 10.516 1 94.81 146 ASP B C 1
ATOM 2362 O O . ASP B 1 146 ? 15.344 10.031 10.445 1 94.81 146 ASP B O 1
ATOM 2366 N N . THR B 1 147 ? 15.523 8.094 11.508 1 94.69 147 THR B N 1
ATOM 2367 C CA . THR B 1 147 ? 16.438 8.57 12.531 1 94.69 147 THR B CA 1
ATOM 2368 C C . THR B 1 147 ? 17.75 9.031 11.914 1 94.69 147 THR B C 1
ATOM 2370 O O . THR B 1 147 ? 18.297 10.078 12.289 1 94.69 147 THR B O 1
ATOM 2373 N N . ALA B 1 148 ? 18.266 8.312 10.977 1 95.62 148 ALA B N 1
ATOM 2374 C CA . ALA B 1 148 ? 19.516 8.664 10.305 1 95.62 148 ALA B CA 1
ATOM 2375 C C . ALA B 1 148 ? 19.359 9.953 9.508 1 95.62 148 ALA B C 1
ATOM 2377 O O . ALA B 1 148 ? 20.25 10.812 9.539 1 95.62 148 ALA B O 1
ATOM 2378 N N . VAL B 1 149 ? 18.266 10.055 8.805 1 93.88 149 VAL B N 1
ATOM 2379 C CA . VAL B 1 149 ? 18.016 11.25 8.008 1 93.88 149 VAL B CA 1
ATOM 2380 C C . VAL B 1 149 ? 17.891 12.469 8.93 1 93.88 149 VAL B C 1
ATOM 2382 O O . VAL B 1 149 ? 18.406 13.539 8.617 1 93.88 149 VAL B O 1
ATOM 2385 N N . HIS B 1 150 ? 17.203 12.312 10.039 1 92.06 150 HIS B N 1
ATOM 2386 C CA . HIS B 1 150 ? 17 13.406 10.984 1 92.06 150 HIS B CA 1
ATOM 2387 C C . HIS B 1 150 ? 18.328 13.867 11.578 1 92.06 150 HIS B C 1
ATOM 2389 O O . HIS B 1 150 ? 18.516 15.055 11.828 1 92.06 150 HIS B O 1
ATOM 2395 N N . LYS B 1 151 ? 19.188 12.984 11.867 1 92.19 151 LYS B N 1
ATOM 2396 C CA . LYS B 1 151 ? 20.5 13.312 12.414 1 92.19 151 LYS B CA 1
ATOM 2397 C C . LYS B 1 151 ? 21.297 14.18 11.445 1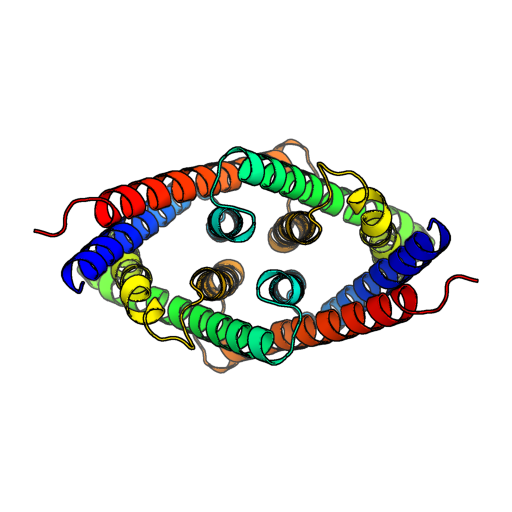 92.19 151 LYS B C 1
ATOM 2399 O O . LYS B 1 151 ? 21.984 15.117 11.852 1 92.19 151 LYS B O 1
ATOM 2404 N N . ILE B 1 152 ? 21.234 13.836 10.18 1 89.94 152 ILE B N 1
ATOM 2405 C CA . ILE B 1 152 ? 21.953 14.578 9.148 1 89.94 152 ILE B CA 1
ATOM 2406 C C . ILE B 1 152 ? 21.328 15.969 8.984 1 89.94 152 ILE B C 1
ATOM 2408 O O . ILE B 1 152 ? 22.047 16.953 8.852 1 89.94 152 ILE B O 1
ATOM 2412 N N . GLN B 1 153 ? 20.031 15.984 9.055 1 87.62 153 GLN B N 1
ATOM 2413 C CA . GLN B 1 153 ? 19.328 17.25 8.805 1 87.62 153 GLN B CA 1
ATOM 2414 C C . GLN B 1 153 ? 19.469 18.188 10 1 87.62 153 GLN B C 1
ATOM 2416 O O . GLN B 1 153 ? 19.391 19.406 9.844 1 87.62 153 GLN B O 1
ATOM 2421 N N . SER B 1 154 ? 19.641 17.703 11.18 1 86.06 154 SER B N 1
ATOM 2422 C CA . SER B 1 154 ? 19.734 18.516 12.391 1 86.06 154 SER B CA 1
ATOM 2423 C C . SER B 1 154 ? 21.172 18.938 12.648 1 86.06 154 SER B C 1
ATOM 2425 O O . SER B 1 154 ? 21.438 19.797 13.5 1 86.06 154 SER B O 1
ATOM 2427 N N . ALA B 1 155 ? 22.062 18.312 12.008 1 78.38 155 ALA B N 1
ATOM 2428 C CA . ALA B 1 155 ? 23.469 18.672 12.188 1 78.38 155 ALA B CA 1
ATOM 2429 C C . ALA B 1 155 ? 23.766 20.047 11.617 1 78.38 155 ALA B C 1
ATOM 2431 O O . ALA B 1 155 ? 23.297 20.391 10.531 1 78.38 155 ALA B O 1
ATOM 2432 N N . PRO B 1 156 ? 24.359 20.922 12.539 1 73.62 156 PRO B N 1
ATOM 2433 C CA . PRO B 1 156 ? 24.703 22.266 12.062 1 73.62 156 PRO B CA 1
ATOM 2434 C C . PRO B 1 156 ? 25.469 22.234 10.734 1 73.62 156 PRO B C 1
ATOM 2436 O O . PRO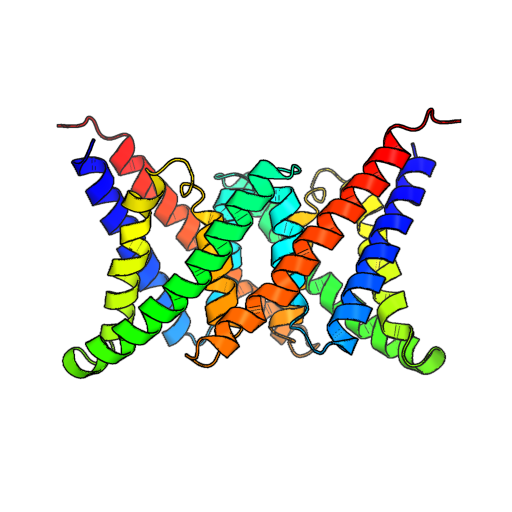 B 1 156 ? 26.234 21.312 10.477 1 73.62 156 PRO B O 1
ATOM 2439 N N . GLY B 1 157 ? 24.859 22.609 9.508 1 57.94 157 GLY B N 1
ATOM 2440 C CA . GLY B 1 157 ? 25.484 22.703 8.195 1 57.94 157 GLY B CA 1
ATOM 2441 C C . GLY B 1 157 ? 26.875 23.297 8.234 1 57.94 157 GLY B C 1
ATOM 2442 O O . GLY B 1 157 ? 27.094 24.344 8.867 1 57.94 157 GLY B O 1
ATOM 2443 N N . HIS B 1 158 ? 27.891 22.562 8.172 1 48.88 158 HIS B N 1
ATOM 2444 C CA . HIS B 1 158 ? 29.141 23.297 7.98 1 48.88 158 HIS B CA 1
ATOM 2445 C C . HIS B 1 158 ? 29.188 23.938 6.598 1 48.88 158 HIS B C 1
ATOM 2447 O O . HIS B 1 158 ? 28.609 23.406 5.645 1 48.88 158 HIS B O 1
#

Secondary structure (DSSP, 8-state):
-HHHHHHHHHHHHHHHHHHHHHHHHTT--HHHHHHHHHHHHHS-SSHHHHHHHHHHHHHHHHHHHHHHHHHHHHHHHHGGGHHHHHHHHHHHHHHHHTTSGGG--HHHHHHHHHHHHHH---SSHHHHHHTHHHHHHHHHHHHHHHHHHHHHHHS---/-HHHHHHHHHHHHHHHHHHHHHHHHTT--HHHHHHHHHHHHHS-SSHHHHHHHHHHHHHHHHHHHHHHHHHHHHHHHHGGGHHHHHHHHHHHHHHHHTTSGGG--HHHHHHHHHHHHHH---SSHHHHHHTHHHHHHHHHHHHHHHHHHHHHHHS---

InterPro domains:
  IPR009476 Protein of unknown function DUF1097 [PF06496] (9-147)

Foldseek 3Di:
DVVLVVQLVVLVVVLVVVLVVVCVVVVHPSVLLQLLLVVCVVQDVDDLSSVLLLVLLLVLLVLLLQLVVQLVVQCVVPPPCSSVVSCCVSLVCLVVQLVPPSNNDSVSSVSSNCLCVVVVFDSDPVRSVSSSVSSVVSNVSSNVSVVSSVVSVPPDDD/DVVLVVQLVVLVVVLVVVLVVVCVVVVHPSVLLQLLLVVCVVQDVDDLSSVLLLVLLLVLLVLLLQLVVQLVVQCVVPPPCSSVVSCCVSLVCLVVQLVPPSNNDSVSSVSSNCLCVVVVFDSDPVRSVSSSVSSVVSNVSSNVSVVSSVVSVPPDDD

Solvent-accessible surface area (backbone atoms only — not comparable to full-atom values): 15574 Å² total; per-residue (Å²): 112,67,62,56,41,50,51,42,13,51,50,41,5,50,51,48,17,50,51,51,52,51,25,55,77,69,68,45,66,53,36,52,15,46,52,29,23,40,45,30,64,71,65,32,84,46,70,69,47,34,49,41,40,48,52,31,20,52,48,14,29,52,48,38,53,48,31,51,53,44,9,54,57,37,23,77,77,56,42,82,54,12,41,40,49,27,36,21,53,57,48,12,45,45,48,60,46,34,69,39,80,80,51,39,56,61,59,34,26,47,52,12,32,31,50,32,66,62,65,58,64,63,99,40,71,67,52,54,52,57,58,48,52,39,30,50,52,13,39,51,52,36,53,52,51,52,52,53,46,48,55,60,69,67,41,80,79,126,111,68,64,58,40,50,53,41,12,51,50,42,5,52,52,49,19,49,52,49,53,50,25,56,77,68,67,44,64,54,37,51,15,48,51,29,25,42,46,28,64,70,63,33,84,45,69,68,46,34,49,42,41,48,51,33,22,53,49,13,30,52,47,38,53,48,31,51,54,45,10,54,58,36,23,78,77,54,43,84,55,12,41,40,50,27,36,22,53,57,48,12,44,44,49,61,46,36,70,38,80,83,50,39,56,61,58,33,27,46,52,11,30,31,50,31,65,63,67,58,64,63,97,40,72,66,52,56,52,57,57,48,52,39,30,52,50,12,39,51,50,35,52,52,50,51,52,54,46,50,53,62,69,68,43,81,80,126

Radius of gyration: 19.96 Å; Cα contacts (8 Å, |Δi|>4): 443; chains: 2; bounding box: 63×46×42 Å